Protein AF-X1T909-F1 (afdb_monomer_lite)

Secondary structure (DSSP, 8-state):
-HHHHHHHHHHHHHHHHHHHHHHHHTTSSS-SS-HHHHHHHHHHHHTT-S-HHHHHHHHHHHHHHHHHHHHTT--SSTT--EEEEE-S---GGGTHHHHHHHTTTEEEEEESSSPPPPP---TT---HHHHHHHHHHHHHH-----HHHHHHTTSSS----GGGHHHHHHHHHHHHHTS-HHHHHHHHHHHHHHTTS-HHHHHHHHHHHHHHHHTSHHHHHHHHHHHTTS-------

Structure (mmCIF, N/CA/C/O backbone):
data_AF-X1T909-F1
#
_entry.id   AF-X1T909-F1
#
loop_
_atom_site.group_PDB
_atom_site.id
_atom_site.type_symbol
_atom_site.label_atom_id
_atom_site.label_alt_id
_atom_site.label_comp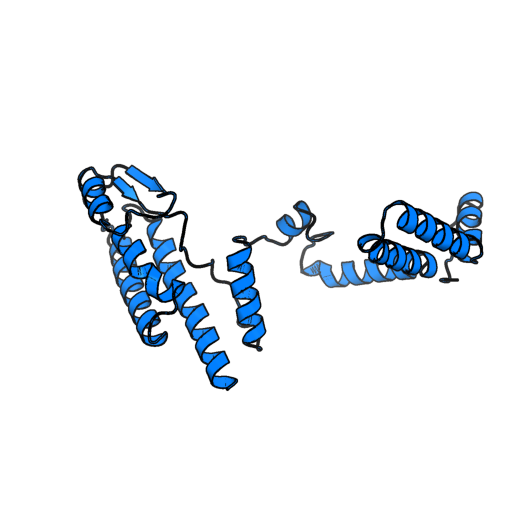_id
_atom_site.label_asym_id
_atom_site.label_entity_id
_atom_site.label_seq_id
_atom_site.pdbx_PDB_ins_code
_atom_site.Cartn_x
_atom_site.Cartn_y
_atom_site.Cartn_z
_atom_site.occupancy
_atom_site.B_iso_or_equiv
_atom_site.auth_seq_id
_atom_site.auth_comp_id
_atom_site.auth_asym_id
_atom_site.auth_atom_id
_atom_site.pdbx_PDB_model_num
ATOM 1 N N . ASP A 1 1 ? 22.448 -6.878 14.990 1.00 92.12 1 ASP A N 1
ATOM 2 C CA . ASP A 1 1 ? 21.707 -7.919 15.714 1.00 92.12 1 ASP A CA 1
ATOM 3 C C . ASP A 1 1 ? 20.528 -8.305 14.836 1.00 92.12 1 ASP A C 1
ATOM 5 O O . ASP A 1 1 ? 19.672 -7.459 14.599 1.00 92.12 1 ASP A O 1
ATOM 9 N N . TRP A 1 2 ? 20.595 -9.479 14.207 1.00 93.38 2 TRP A N 1
ATOM 10 C CA . TRP A 1 2 ? 19.614 -9.896 13.200 1.00 93.38 2 TRP A CA 1
ATOM 11 C C . TRP A 1 2 ? 18.323 -10.396 13.835 1.00 93.38 2 TRP A C 1
ATOM 13 O O . TRP A 1 2 ? 17.260 -10.048 13.339 1.00 93.38 2 TRP A O 1
ATOM 23 N N . ASP A 1 3 ? 18.419 -11.112 14.953 1.00 94.88 3 ASP A N 1
ATOM 24 C CA . ASP A 1 3 ? 17.258 -11.635 15.675 1.00 94.88 3 ASP A CA 1
ATOM 25 C C . ASP A 1 3 ? 16.412 -10.481 16.221 1.00 94.88 3 ASP A C 1
ATOM 27 O O . ASP A 1 3 ? 15.196 -10.449 16.049 1.00 94.88 3 ASP A O 1
ATOM 31 N N . ARG A 1 4 ? 17.068 -9.449 16.768 1.00 93.25 4 ARG A N 1
ATOM 32 C CA . ARG A 1 4 ? 16.379 -8.232 17.215 1.00 93.25 4 ARG A CA 1
ATOM 33 C C . ARG A 1 4 ? 15.720 -7.455 16.069 1.00 93.25 4 ARG A C 1
ATOM 35 O O . ARG A 1 4 ? 14.664 -6.860 16.261 1.00 93.25 4 ARG A O 1
ATOM 42 N N . LEU A 1 5 ? 16.347 -7.402 14.891 1.00 93.44 5 LEU A N 1
ATOM 43 C CA . LEU A 1 5 ? 15.758 -6.749 13.716 1.00 93.44 5 LEU A CA 1
ATOM 44 C C . LEU A 1 5 ? 14.533 -7.520 13.210 1.00 93.44 5 LEU A C 1
ATOM 46 O O . LEU A 1 5 ? 13.552 -6.899 12.803 1.00 93.44 5 LEU A O 1
ATOM 50 N N . ASP A 1 6 ? 14.607 -8.849 13.235 1.00 93.81 6 ASP A N 1
ATOM 51 C CA . ASP A 1 6 ? 13.515 -9.751 12.875 1.00 93.81 6 ASP A CA 1
ATOM 52 C C . ASP A 1 6 ? 12.298 -9.518 13.775 1.00 93.81 6 ASP A C 1
ATOM 54 O O . ASP A 1 6 ? 11.218 -9.198 13.280 1.00 93.81 6 ASP A O 1
ATOM 58 N N . GLU A 1 7 ? 12.521 -9.520 15.091 1.00 94.56 7 GLU A N 1
ATOM 59 C CA . GLU A 1 7 ? 11.499 -9.257 16.106 1.00 94.56 7 GLU A CA 1
ATOM 60 C C . GLU A 1 7 ? 10.840 -7.879 15.934 1.00 94.56 7 GLU A C 1
ATOM 62 O O . GLU A 1 7 ? 9.618 -7.782 15.851 1.00 94.56 7 GLU A O 1
ATOM 67 N N . ILE A 1 8 ? 11.632 -6.807 15.805 1.00 93.25 8 ILE A N 1
ATOM 68 C CA . ILE A 1 8 ? 11.104 -5.440 15.630 1.00 93.25 8 ILE A CA 1
ATOM 69 C C . ILE A 1 8 ? 10.291 -5.313 14.335 1.00 93.25 8 ILE A C 1
ATOM 71 O O . ILE A 1 8 ? 9.280 -4.610 14.297 1.00 93.25 8 ILE A O 1
ATOM 75 N N . THR A 1 9 ? 10.740 -5.969 13.263 1.00 93.38 9 THR A N 1
ATOM 76 C CA . THR A 1 9 ? 10.041 -5.951 11.974 1.00 93.38 9 THR A CA 1
ATOM 77 C C . THR A 1 9 ? 8.673 -6.611 12.094 1.00 93.38 9 THR A C 1
ATOM 79 O O . THR A 1 9 ? 7.681 -6.063 11.609 1.00 93.38 9 THR A O 1
ATOM 82 N N . ASP A 1 10 ? 8.610 -7.758 12.764 1.00 93.31 10 ASP A N 1
ATOM 83 C CA . ASP A 1 10 ? 7.367 -8.497 12.960 1.00 93.31 10 ASP A CA 1
ATOM 84 C C . ASP A 1 10 ? 6.411 -7.748 13.896 1.00 93.31 10 ASP A C 1
ATOM 86 O O . ASP A 1 10 ? 5.227 -7.617 13.576 1.00 93.31 10 ASP A O 1
ATOM 90 N N . ASP A 1 11 ? 6.923 -7.154 14.978 1.00 94.56 11 ASP A N 1
ATOM 91 C CA . ASP A 1 11 ? 6.144 -6.305 15.883 1.00 94.56 11 ASP A CA 1
ATOM 92 C C . ASP A 1 11 ? 5.555 -5.087 15.145 1.00 94.56 11 ASP A C 1
ATOM 94 O O . ASP A 1 11 ? 4.372 -4.774 15.290 1.00 94.56 11 ASP A O 1
ATOM 98 N N . MET A 1 12 ? 6.333 -4.415 14.290 1.00 92.44 12 MET A N 1
ATOM 99 C CA . MET A 1 12 ? 5.841 -3.289 13.485 1.00 92.44 12 MET A CA 1
ATOM 100 C C . MET A 1 12 ? 4.715 -3.715 12.526 1.00 92.44 12 MET A C 1
ATOM 102 O O . MET A 1 12 ? 3.699 -3.022 12.412 1.00 92.44 12 MET A O 1
ATOM 106 N N . ILE A 1 13 ? 4.884 -4.849 11.837 1.00 92.19 13 ILE A N 1
ATOM 107 C CA . ILE A 1 13 ? 3.883 -5.395 10.908 1.00 92.19 13 ILE A CA 1
ATOM 108 C C . ILE A 1 13 ? 2.604 -5.778 11.662 1.00 92.19 13 ILE A C 1
ATOM 110 O O . ILE A 1 13 ? 1.503 -5.455 11.209 1.00 92.19 13 ILE A O 1
ATOM 114 N N . GLU A 1 14 ? 2.733 -6.424 12.820 1.00 94.31 14 GLU A N 1
ATOM 115 C CA . GLU A 1 14 ? 1.609 -6.792 13.681 1.00 94.31 14 GLU A CA 1
ATOM 116 C C . GLU A 1 14 ? 0.878 -5.552 14.206 1.00 94.31 14 GLU A C 1
ATOM 118 O O . GLU A 1 14 ? -0.350 -5.477 14.138 1.00 94.31 14 GLU A O 1
ATOM 123 N N . MET A 1 15 ? 1.616 -4.539 14.660 1.00 94.06 15 MET A N 1
ATOM 124 C CA . MET A 1 15 ? 1.048 -3.271 15.109 1.00 94.06 15 MET A CA 1
ATOM 125 C C . MET A 1 15 ? 0.241 -2.594 13.994 1.00 94.06 15 MET A C 1
ATOM 127 O O . MET A 1 15 ? -0.902 -2.183 14.219 1.00 94.06 15 MET A O 1
ATOM 131 N N . ALA A 1 16 ? 0.789 -2.533 12.774 1.00 93.00 16 ALA A N 1
ATOM 132 C CA . ALA A 1 16 ? 0.084 -2.012 11.605 1.00 93.00 16 ALA A CA 1
ATOM 133 C C . ALA A 1 16 ? -1.177 -2.828 11.284 1.00 93.00 16 ALA A C 1
ATOM 135 O O . ALA A 1 16 ? -2.221 -2.255 10.962 1.00 93.00 16 ALA A O 1
ATOM 136 N N . ARG A 1 17 ? -1.108 -4.159 11.422 1.00 94.62 17 ARG A N 1
ATOM 137 C CA . ARG A 1 17 ? -2.238 -5.064 11.194 1.00 94.62 17 ARG A CA 1
ATOM 138 C C . ARG A 1 17 ? -3.378 -4.823 12.172 1.00 94.62 17 ARG A C 1
ATOM 140 O O . ARG A 1 17 ? -4.515 -4.662 11.728 1.00 94.62 17 ARG A O 1
ATOM 147 N N . VAL A 1 18 ? -3.095 -4.779 13.472 1.00 96.62 18 VAL A N 1
ATOM 148 C CA . VAL A 1 18 ? -4.120 -4.533 14.497 1.00 96.62 18 VAL A CA 1
ATOM 149 C C . VAL A 1 18 ? -4.721 -3.139 14.311 1.00 96.62 18 VAL A C 1
ATOM 151 O O . VAL A 1 18 ? -5.943 -2.999 14.293 1.00 96.62 18 VAL A O 1
ATOM 154 N N . TRP A 1 19 ? -3.894 -2.115 14.065 1.00 95.56 19 TRP A N 1
ATOM 155 C CA . TRP A 1 19 ? -4.396 -0.760 13.822 1.00 95.56 19 TRP A CA 1
ATOM 156 C C . TRP A 1 19 ? -5.280 -0.675 12.572 1.00 95.56 19 TRP A C 1
ATOM 158 O O . TRP A 1 19 ? -6.314 -0.005 12.586 1.00 95.56 19 TRP A O 1
ATOM 168 N N . HIS A 1 20 ? -4.938 -1.397 11.500 1.00 94.50 20 HIS A N 1
ATOM 169 C CA . HIS A 1 20 ? -5.788 -1.482 10.313 1.00 94.50 20 HIS A CA 1
ATOM 170 C C . HIS A 1 20 ? -7.150 -2.096 10.638 1.00 94.50 20 HIS A C 1
ATOM 172 O O . HIS A 1 20 ? -8.175 -1.573 10.210 1.00 94.50 20 HIS A O 1
ATOM 178 N N . GLN A 1 21 ? -7.183 -3.159 11.444 1.00 96.62 21 GLN A N 1
ATOM 179 C CA . GLN A 1 21 ? -8.436 -3.790 11.859 1.00 96.62 21 GLN A CA 1
ATOM 180 C C . GLN A 1 21 ? -9.326 -2.842 12.673 1.00 96.62 21 GLN A C 1
ATOM 182 O O . GLN A 1 21 ? -10.533 -2.808 12.439 1.00 96.62 21 GLN A O 1
ATOM 187 N N . VAL A 1 22 ? -8.747 -2.031 13.568 1.00 97.19 22 VAL A N 1
ATOM 188 C CA . VAL A 1 22 ? -9.490 -0.971 14.276 1.00 97.19 22 VAL A CA 1
ATOM 189 C C . VAL A 1 22 ? -10.119 0.005 13.278 1.00 97.19 22 VAL A C 1
ATOM 191 O O . VAL A 1 22 ? -11.300 0.330 13.384 1.00 97.19 22 VAL A O 1
ATOM 194 N N . ASN A 1 23 ? -9.350 0.450 12.282 1.00 95.50 23 ASN A N 1
ATOM 195 C CA . ASN A 1 23 ? -9.831 1.396 11.276 1.00 95.50 23 ASN A CA 1
ATOM 196 C C . ASN A 1 23 ? -10.936 0.803 10.389 1.00 95.50 23 ASN A C 1
ATOM 198 O O . ASN A 1 23 ? -11.911 1.491 10.092 1.00 95.50 23 ASN A O 1
ATOM 202 N N . GLU A 1 24 ? -10.857 -0.481 10.039 1.00 95.62 24 GLU A N 1
ATOM 203 C CA . GLU A 1 24 ? -11.910 -1.173 9.289 1.00 95.62 24 GLU A CA 1
ATOM 204 C C . GLU A 1 24 ? -13.239 -1.236 10.057 1.00 95.62 24 GLU A C 1
ATOM 206 O O . GLU A 1 24 ? -14.301 -1.033 9.461 1.00 95.62 24 GLU A O 1
ATOM 211 N N . LEU A 1 25 ? -13.205 -1.428 11.383 1.00 97.31 25 LEU A N 1
ATOM 212 C CA . LEU A 1 25 ? -14.411 -1.423 12.222 1.00 97.31 25 LEU A CA 1
ATOM 213 C C . LEU A 1 25 ? -15.149 -0.076 12.190 1.00 97.31 25 LEU A C 1
ATOM 215 O O . LEU A 1 25 ? -16.370 -0.037 12.350 1.00 97.31 25 LEU A O 1
ATOM 219 N N . ARG A 1 26 ? -14.456 1.033 11.901 1.00 95.56 26 ARG A N 1
ATOM 220 C CA . ARG A 1 26 ? -15.067 2.374 11.813 1.00 95.56 26 ARG A CA 1
ATOM 221 C C . ARG A 1 26 ? -16.060 2.518 10.656 1.00 95.56 26 ARG A C 1
ATOM 223 O O . ARG A 1 26 ? -16.858 3.460 10.637 1.00 95.56 26 ARG A O 1
ATOM 230 N N . LYS A 1 27 ? -16.075 1.567 9.713 1.00 93.94 27 LYS A N 1
ATOM 231 C CA . LYS A 1 27 ? -17.079 1.482 8.638 1.00 93.94 27 LYS A CA 1
ATOM 232 C C . LYS A 1 27 ? -18.483 1.144 9.151 1.00 93.94 27 LYS A C 1
ATOM 234 O O . LYS A 1 27 ? -19.449 1.443 8.448 1.00 93.94 27 LYS A O 1
ATOM 239 N N . ALA A 1 28 ? -18.603 0.562 10.348 1.00 95.94 28 ALA A N 1
ATOM 240 C CA . ALA A 1 28 ? -19.884 0.235 10.971 1.00 95.94 28 ALA A CA 1
ATOM 241 C C . ALA A 1 28 ? -20.769 1.478 11.186 1.00 95.94 28 ALA A C 1
ATOM 243 O O . ALA A 1 28 ? -20.280 2.612 11.233 1.00 95.94 28 ALA A O 1
ATOM 244 N N . ARG A 1 29 ? -22.086 1.251 11.284 1.00 94.94 29 ARG A N 1
ATOM 245 C CA . ARG A 1 29 ? -23.114 2.278 11.498 1.00 94.94 29 ARG A CA 1
ATOM 246 C C . ARG A 1 29 ? -23.964 1.899 12.720 1.00 94.94 29 ARG A C 1
ATOM 248 O O . ARG A 1 29 ? -24.610 0.857 12.641 1.00 94.94 29 ARG A O 1
ATOM 255 N N . PRO A 1 30 ? -23.992 2.720 13.787 1.00 94.94 30 PRO A N 1
ATOM 256 C CA . PRO A 1 30 ? -23.268 3.989 13.948 1.00 94.94 30 PRO A CA 1
ATOM 257 C C . PRO A 1 30 ? -21.743 3.786 14.025 1.00 94.94 30 PRO A C 1
ATOM 259 O O . PRO A 1 30 ? -21.266 2.693 14.323 1.00 94.94 30 PRO A O 1
ATOM 262 N N . GLY A 1 31 ? -20.964 4.825 13.710 1.00 96.31 31 GLY A N 1
ATOM 263 C CA . GLY A 1 31 ? -19.504 4.771 13.771 1.00 96.31 31 GLY A CA 1
ATOM 264 C C . GLY A 1 31 ? -19.020 4.559 15.214 1.00 96.31 31 GLY A C 1
ATOM 265 O O . GLY A 1 31 ? -19.333 5.387 16.067 1.00 96.31 31 GLY A O 1
ATOM 266 N N . PRO A 1 32 ? -18.250 3.498 15.513 1.00 96.88 32 PRO A N 1
ATOM 267 C CA . PRO A 1 32 ? -17.932 3.073 16.883 1.00 96.88 32 PRO A CA 1
ATOM 268 C C . PRO A 1 32 ? -16.820 3.888 17.561 1.00 96.88 32 PRO A C 1
ATOM 270 O O . PRO A 1 32 ? -16.658 3.807 18.778 1.00 96.88 32 PRO A O 1
ATOM 273 N N . MET A 1 33 ? -16.044 4.662 16.795 1.00 96.31 33 MET A N 1
ATOM 274 C CA . MET A 1 33 ? -14.856 5.379 17.271 1.00 96.31 33 MET A CA 1
ATOM 275 C C . MET A 1 33 ? -14.806 6.795 16.698 1.00 96.31 33 MET A C 1
ATOM 277 O O . MET A 1 33 ? -15.025 6.983 15.498 1.00 96.31 33 MET A O 1
ATOM 281 N N . HIS A 1 34 ? -14.501 7.772 17.554 1.00 93.62 34 HIS A N 1
ATOM 282 C CA . HIS A 1 34 ? -14.451 9.184 17.192 1.00 93.62 34 HIS A CA 1
ATOM 283 C C . HIS A 1 34 ? -13.110 9.543 16.536 1.00 93.62 34 HIS A C 1
ATOM 285 O O . HIS A 1 34 ? -12.068 8.967 16.851 1.00 93.62 34 HIS A O 1
ATOM 291 N N . SER A 1 35 ? -13.101 10.535 15.644 1.00 93.56 35 SER A N 1
ATOM 292 C CA . SER A 1 35 ? -11.876 10.939 14.935 1.00 93.56 35 SER A CA 1
ATOM 293 C C . SER A 1 35 ? -10.792 11.501 15.860 1.00 93.56 35 SER A C 1
ATOM 295 O O . SER A 1 35 ? -9.607 11.259 15.644 1.00 93.56 35 SER A O 1
ATOM 297 N N . ARG A 1 36 ? -11.166 12.157 16.967 1.00 93.00 36 ARG A N 1
ATOM 298 C CA . ARG A 1 36 ? -10.201 12.556 18.009 1.00 93.00 36 ARG A CA 1
ATOM 299 C C . ARG A 1 36 ? -9.399 11.361 18.540 1.00 93.00 36 ARG A C 1
ATOM 301 O O . ARG A 1 36 ? -8.194 11.481 18.760 1.00 93.00 36 ARG A O 1
ATOM 308 N N . ASP A 1 37 ? -10.055 10.215 18.709 1.00 93.50 37 ASP A N 1
ATOM 309 C CA . ASP A 1 37 ? -9.411 9.001 19.209 1.00 93.50 37 ASP A CA 1
ATOM 310 C C . ASP A 1 37 ? -8.468 8.424 18.146 1.00 93.50 37 ASP A C 1
ATOM 312 O O . ASP A 1 37 ? -7.356 8.016 18.476 1.00 93.50 37 ASP A O 1
ATOM 316 N N . PHE A 1 38 ? -8.844 8.491 16.860 1.00 94.69 38 PHE A N 1
ATOM 317 C CA . PHE A 1 38 ? -7.950 8.148 15.746 1.00 94.69 38 PHE A CA 1
ATOM 318 C C . PHE A 1 38 ? -6.667 8.990 15.760 1.00 94.69 38 PHE A C 1
ATOM 320 O O . PHE A 1 38 ? -5.570 8.430 15.786 1.00 94.69 38 PHE A O 1
ATOM 327 N N . TRP A 1 39 ? -6.797 10.320 15.807 1.00 93.25 39 TRP A N 1
ATOM 328 C CA . TRP A 1 39 ? -5.661 11.252 15.816 1.00 93.25 39 TRP A CA 1
ATOM 329 C C . TRP A 1 39 ? -4.752 11.081 17.038 1.00 93.25 39 TRP A C 1
ATOM 331 O O . TRP A 1 39 ? -3.553 11.352 16.974 1.00 93.25 39 TRP A O 1
ATOM 341 N N . THR A 1 40 ? -5.308 10.598 18.148 1.00 90.25 40 THR A N 1
ATOM 342 C CA . THR A 1 40 ? -4.546 10.284 19.361 1.00 90.25 40 THR A CA 1
ATOM 343 C C . THR A 1 40 ? -3.808 8.950 19.218 1.00 90.25 40 THR A C 1
ATOM 345 O O . THR A 1 40 ? -2.617 8.861 19.521 1.00 90.25 40 THR A O 1
ATOM 348 N N . CYS A 1 41 ? -4.486 7.918 18.713 1.00 91.88 41 CYS A N 1
ATOM 349 C CA . CYS A 1 41 ? -3.952 6.560 18.636 1.00 91.88 41 CYS A CA 1
ATOM 350 C C . CYS A 1 41 ? -2.942 6.361 17.500 1.00 91.88 41 CYS A C 1
ATOM 352 O O . CYS A 1 41 ? -2.042 5.535 17.642 1.00 91.88 41 CYS A O 1
ATOM 354 N N . MET A 1 42 ? -3.031 7.112 16.396 1.00 91.62 42 MET A N 1
ATOM 355 C CA . MET A 1 42 ? -2.143 6.935 15.233 1.00 91.62 42 MET A CA 1
ATOM 356 C C . MET A 1 42 ? -0.645 7.075 15.567 1.00 91.62 42 MET A C 1
ATOM 358 O O . MET A 1 42 ? 0.199 6.515 14.869 1.00 91.62 42 MET A O 1
ATOM 362 N N . ASN A 1 43 ? -0.312 7.814 16.633 1.00 88.69 43 ASN A N 1
ATOM 363 C CA . ASN A 1 43 ? 1.060 8.190 16.968 1.00 88.69 43 ASN A CA 1
ATOM 364 C C . ASN A 1 43 ? 1.968 6.978 17.212 1.00 88.69 43 ASN A C 1
ATOM 366 O O . ASN A 1 43 ? 3.128 7.002 16.807 1.00 88.69 43 ASN A O 1
ATOM 370 N N . ALA A 1 44 ? 1.446 5.921 17.844 1.00 88.31 44 ALA A N 1
ATOM 371 C CA . ALA A 1 44 ? 2.250 4.757 18.210 1.00 88.31 44 ALA A CA 1
ATOM 372 C C . ALA A 1 44 ? 2.813 4.034 16.975 1.00 88.31 44 ALA A C 1
ATOM 374 O O . ALA A 1 44 ? 4.020 3.814 16.905 1.00 88.31 44 ALA A O 1
ATOM 375 N N . LEU A 1 45 ? 1.982 3.765 15.960 1.00 88.69 45 LEU A N 1
ATOM 376 C CA . LEU A 1 45 ? 2.456 3.210 14.691 1.00 88.69 45 LEU A CA 1
ATOM 377 C C . LEU A 1 45 ? 3.284 4.209 13.888 1.00 88.69 45 LEU A C 1
ATOM 379 O O . LEU A 1 45 ? 4.338 3.851 13.371 1.00 88.69 45 LEU A O 1
ATOM 383 N N . HIS A 1 46 ? 2.804 5.445 13.741 1.00 87.56 46 HIS A N 1
ATOM 384 C CA . HIS A 1 46 ? 3.373 6.350 12.744 1.00 87.56 46 HIS A CA 1
ATOM 385 C C . HIS A 1 46 ? 4.761 6.874 13.116 1.00 87.56 46 HIS A C 1
ATOM 387 O O . HIS A 1 46 ? 5.584 7.137 12.243 1.00 87.56 46 HIS A O 1
ATOM 393 N N . TYR A 1 47 ? 5.021 7.010 14.413 1.00 85.69 47 TYR A N 1
ATOM 394 C CA . TYR A 1 47 ? 6.295 7.493 14.933 1.00 85.69 47 TYR A CA 1
ATOM 395 C C . TYR A 1 47 ? 7.097 6.395 15.643 1.00 85.69 47 TYR A C 1
ATOM 397 O O . TYR A 1 47 ? 8.154 6.696 16.191 1.00 85.69 47 TYR A O 1
ATOM 405 N N . LEU A 1 48 ? 6.608 5.143 15.634 1.00 83.06 48 LEU A N 1
ATOM 406 C CA . LEU A 1 48 ? 7.208 3.996 16.330 1.00 83.06 48 LEU A CA 1
ATOM 407 C C . LEU A 1 48 ? 7.580 4.345 17.783 1.00 83.06 48 LEU A C 1
ATOM 409 O O . LEU A 1 48 ? 8.708 4.135 18.228 1.00 83.06 48 LEU A O 1
ATOM 413 N N . LEU A 1 49 ? 6.639 4.967 18.502 1.00 77.81 49 LEU A N 1
ATOM 414 C CA . LEU A 1 49 ? 6.902 5.520 19.830 1.00 77.81 49 LEU A CA 1
ATOM 415 C C . LEU A 1 49 ? 6.906 4.431 20.897 1.00 77.81 49 LEU A C 1
ATOM 417 O O . LEU A 1 49 ? 5.917 3.726 21.087 1.00 77.81 49 LEU A O 1
ATOM 421 N N . GLY A 1 50 ? 7.982 4.404 21.678 1.00 82.62 50 GLY A N 1
ATOM 422 C CA . GLY A 1 50 ? 8.092 3.556 22.859 1.00 82.62 50 GLY A CA 1
ATOM 423 C C . GLY A 1 50 ? 8.330 2.084 22.527 1.00 82.62 50 GLY A C 1
ATOM 424 O O . GLY A 1 50 ? 8.953 1.743 21.525 1.00 82.62 50 GLY A O 1
ATOM 425 N N . ASP A 1 51 ? 7.881 1.215 23.428 1.00 90.88 51 ASP A N 1
ATOM 426 C CA . ASP A 1 51 ? 7.972 -0.234 23.269 1.00 90.88 51 ASP A CA 1
ATOM 427 C C . ASP A 1 51 ? 6.835 -0.731 22.362 1.00 90.88 51 ASP A C 1
ATOM 429 O O . ASP A 1 51 ? 5.652 -0.544 22.668 1.00 90.88 51 ASP A O 1
ATOM 433 N N . LEU A 1 52 ? 7.196 -1.377 21.249 1.00 92.00 52 LEU A N 1
ATOM 434 C CA . LEU A 1 52 ? 6.234 -1.847 20.252 1.00 92.00 52 LEU A CA 1
ATOM 435 C C . LEU A 1 52 ? 5.245 -2.861 20.829 1.00 92.00 52 LEU A C 1
ATOM 437 O O . LEU A 1 52 ? 4.074 -2.835 20.466 1.00 92.00 52 LEU A O 1
ATOM 441 N N . LYS A 1 53 ? 5.658 -3.710 21.771 1.00 93.81 53 LYS A N 1
ATOM 442 C CA . LYS A 1 53 ? 4.770 -4.714 22.371 1.00 93.81 53 LYS A CA 1
ATOM 443 C C . LYS A 1 53 ? 3.719 -4.066 23.258 1.00 93.81 53 LYS A C 1
ATOM 445 O O . LYS A 1 53 ? 2.564 -4.491 23.254 1.00 93.81 53 LYS A O 1
ATOM 450 N N . VAL A 1 54 ? 4.095 -2.999 23.963 1.00 94.69 54 VAL A N 1
ATOM 451 C CA . VAL A 1 54 ? 3.152 -2.179 24.736 1.00 94.69 54 VAL A CA 1
ATOM 452 C C . VAL A 1 54 ? 2.166 -1.473 23.802 1.00 94.69 54 VAL A C 1
ATOM 454 O O . VAL A 1 54 ? 0.965 -1.466 24.067 1.00 94.69 54 VAL A O 1
ATOM 457 N N . ALA A 1 55 ? 2.644 -0.922 22.683 1.00 94.00 55 ALA A N 1
ATOM 458 C CA . ALA A 1 55 ? 1.785 -0.293 21.682 1.00 94.00 55 ALA A CA 1
ATOM 459 C C . ALA A 1 55 ? 0.819 -1.290 21.009 1.00 94.00 55 ALA A C 1
ATOM 461 O O . ALA A 1 55 ? -0.358 -0.979 20.821 1.00 94.00 55 ALA A O 1
ATOM 462 N N . ILE A 1 56 ? 1.279 -2.505 20.698 1.00 96.06 56 ILE A N 1
ATOM 463 C CA . ILE A 1 56 ? 0.439 -3.586 20.162 1.00 96.06 56 ILE A CA 1
ATOM 464 C C . ILE A 1 56 ? -0.652 -3.967 21.167 1.00 96.06 56 ILE A C 1
ATOM 466 O O . ILE A 1 56 ? -1.812 -4.099 20.778 1.00 96.06 56 ILE A O 1
ATOM 470 N N . ASP A 1 57 ? -0.313 -4.121 22.451 1.00 96.56 57 ASP A N 1
ATOM 471 C CA . ASP A 1 57 ? -1.292 -4.411 23.507 1.00 96.56 57 ASP A CA 1
ATOM 472 C C . ASP A 1 57 ? -2.342 -3.296 23.635 1.00 96.56 57 ASP A C 1
ATOM 474 O O . ASP A 1 57 ? -3.541 -3.573 23.708 1.00 96.56 57 ASP A O 1
ATOM 478 N N . LEU A 1 58 ? -1.917 -2.029 23.561 1.00 94.94 58 LEU A N 1
ATOM 479 C CA . LEU A 1 58 ? -2.832 -0.889 23.501 1.00 94.94 58 LEU A CA 1
ATOM 480 C C . LEU A 1 58 ? -3.782 -0.997 22.301 1.00 94.94 58 LEU A C 1
ATOM 482 O O . LEU A 1 58 ? -4.993 -0.882 22.473 1.00 94.94 58 LEU A O 1
ATOM 486 N N . TYR A 1 59 ? -3.271 -1.247 21.095 1.00 96.44 59 TYR A N 1
ATOM 487 C CA . TYR A 1 59 ? -4.114 -1.371 19.904 1.00 96.44 59 TYR A CA 1
ATOM 488 C C . TYR A 1 59 ? -5.060 -2.568 19.955 1.00 96.44 59 TYR A C 1
ATOM 490 O O . TYR A 1 59 ? -6.177 -2.460 19.454 1.00 96.44 59 TYR A O 1
ATOM 498 N N . ARG A 1 60 ? -4.666 -3.678 20.586 1.00 98.06 60 ARG A N 1
ATOM 499 C CA . ARG A 1 60 ? -5.565 -4.818 20.826 1.00 98.06 60 ARG A CA 1
ATOM 500 C C . ARG A 1 60 ? -6.702 -4.436 21.771 1.00 98.06 60 ARG A C 1
ATOM 502 O O . ARG A 1 60 ? -7.852 -4.703 21.454 1.00 98.06 60 ARG A O 1
ATOM 509 N N . LYS A 1 61 ? -6.414 -3.708 22.853 1.00 97.88 61 LYS A N 1
ATOM 510 C CA . LYS A 1 61 ? -7.451 -3.181 23.760 1.00 97.88 61 LYS A CA 1
ATOM 511 C C . LYS A 1 61 ? -8.399 -2.207 23.061 1.00 97.88 61 LYS A C 1
ATOM 513 O O . LYS A 1 61 ? -9.609 -2.306 23.237 1.00 97.88 61 LYS A O 1
ATOM 518 N N . VAL A 1 62 ? -7.865 -1.303 22.233 1.00 97.56 62 VAL A N 1
ATOM 519 C CA . VAL A 1 62 ? -8.689 -0.405 21.406 1.00 97.56 62 VAL A CA 1
ATOM 520 C C . VAL A 1 62 ? -9.544 -1.218 20.433 1.00 97.56 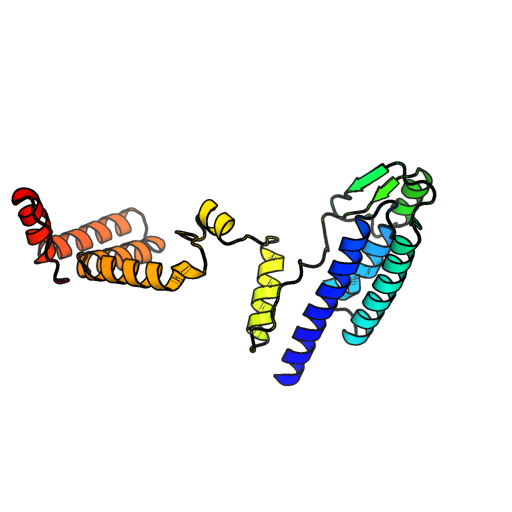62 VAL A C 1
ATOM 522 O O . VAL A 1 62 ? -10.731 -0.942 20.295 1.00 97.56 62 VAL A O 1
ATOM 525 N N . TYR A 1 63 ? -8.980 -2.240 19.784 1.00 98.38 63 TYR A N 1
ATOM 526 C CA . TYR A 1 63 ? -9.733 -3.139 18.910 1.00 98.38 63 TYR A CA 1
ATOM 527 C C . TYR A 1 63 ? -10.881 -3.821 19.648 1.00 98.38 63 TYR A C 1
ATOM 529 O O . TYR A 1 63 ? -12.004 -3.779 19.153 1.00 98.38 63 TYR A O 1
ATOM 537 N N . ASP A 1 64 ? -10.628 -4.392 20.823 1.00 98.56 64 ASP A N 1
ATOM 538 C CA . ASP A 1 64 ? -11.643 -5.078 21.620 1.00 98.56 64 ASP A CA 1
ATOM 539 C C . ASP A 1 64 ? -12.774 -4.126 22.034 1.00 98.56 64 ASP A C 1
ATOM 541 O O . ASP A 1 64 ? -13.949 -4.471 21.902 1.00 98.56 64 ASP A O 1
ATOM 545 N N . GLU A 1 65 ? -12.449 -2.900 22.458 1.00 98.31 65 GLU A N 1
ATOM 546 C CA . GLU A 1 65 ? -13.452 -1.889 22.807 1.00 98.31 65 GLU A CA 1
ATOM 547 C C . GLU A 1 65 ? -14.270 -1.446 21.586 1.00 98.31 65 GLU A C 1
ATOM 549 O O . GLU A 1 65 ? -15.503 -1.418 21.625 1.00 98.31 65 GLU A O 1
ATOM 554 N N . VAL A 1 66 ? -13.602 -1.109 20.481 1.00 98.31 66 VAL A N 1
ATOM 555 C CA . VAL A 1 66 ? -14.263 -0.663 19.249 1.00 98.31 66 VAL A CA 1
ATOM 556 C C . VAL A 1 66 ? -15.128 -1.786 18.686 1.00 98.31 66 VAL A C 1
ATOM 558 O O . VAL A 1 66 ? -16.262 -1.541 18.279 1.00 98.31 66 VAL A O 1
ATOM 561 N N . LYS A 1 67 ? -14.639 -3.028 18.715 1.00 98.56 67 LYS A N 1
ATOM 562 C CA . LYS A 1 67 ? -15.399 -4.211 18.315 1.00 98.56 67 LYS A CA 1
ATOM 563 C C . LYS A 1 67 ? -16.613 -4.423 19.213 1.00 98.56 67 LYS A C 1
ATOM 565 O O . LYS A 1 67 ? -17.704 -4.619 18.688 1.00 98.56 67 LYS A O 1
ATOM 570 N N . TYR A 1 68 ? -16.458 -4.325 20.532 1.00 98.62 68 TYR A N 1
ATOM 571 C CA . TYR A 1 68 ? -17.577 -4.398 21.469 1.00 98.62 68 TYR A CA 1
ATOM 572 C C . TYR A 1 68 ? -18.648 -3.349 21.143 1.00 98.62 68 TYR A C 1
ATOM 574 O O . TYR A 1 68 ? -19.836 -3.669 21.107 1.00 98.62 68 TYR A O 1
ATOM 582 N N . ARG A 1 69 ? -18.243 -2.108 20.846 1.00 98.31 69 ARG A N 1
ATOM 583 C CA . ARG A 1 69 ? -19.169 -1.042 20.441 1.00 98.31 69 ARG A CA 1
ATOM 584 C C . ARG A 1 69 ? -19.893 -1.375 19.137 1.00 98.31 69 ARG A C 1
ATOM 586 O O . ARG A 1 69 ? -21.107 -1.205 19.078 1.00 98.31 69 ARG A O 1
ATOM 593 N N . VAL A 1 70 ? -19.188 -1.900 18.130 1.00 98.19 70 VAL A N 1
ATOM 594 C CA . VAL A 1 70 ? -19.808 -2.381 16.880 1.00 98.19 70 VAL A CA 1
ATOM 595 C C . VAL A 1 70 ? -20.833 -3.478 17.159 1.00 98.19 70 VAL A C 1
ATOM 597 O O . VAL A 1 70 ? -21.980 -3.359 16.734 1.00 98.19 70 VAL A O 1
ATOM 600 N N . ASP A 1 71 ? -20.444 -4.517 17.898 1.00 98.31 71 ASP A N 1
ATOM 601 C CA . ASP A 1 71 ? -21.283 -5.690 18.162 1.00 98.31 71 ASP A CA 1
ATOM 602 C C . ASP A 1 71 ? -22.548 -5.337 18.968 1.00 98.31 71 ASP A C 1
ATOM 604 O O . ASP A 1 71 ? -23.578 -5.992 18.825 1.00 98.31 71 ASP A O 1
ATOM 608 N N . ASN A 1 72 ? -22.488 -4.280 19.785 1.00 98.19 72 ASN A N 1
ATOM 609 C CA . ASN A 1 72 ? -23.601 -3.804 20.611 1.00 98.19 72 ASN A CA 1
ATOM 610 C C . ASN A 1 72 ? -24.310 -2.566 20.033 1.00 98.19 72 ASN A C 1
ATOM 612 O O . ASN A 1 72 ? -25.131 -1.959 20.719 1.00 98.19 72 ASN A O 1
ATOM 616 N N . ASN A 1 73 ? -24.014 -2.186 18.784 1.00 96.88 73 ASN A N 1
ATOM 617 C CA . ASN A 1 73 ? -24.625 -1.040 18.102 1.00 96.88 73 ASN A CA 1
ATOM 618 C C . ASN A 1 73 ? -24.464 0.298 18.867 1.00 96.88 73 ASN A C 1
ATOM 620 O O . ASN A 1 73 ? -25.372 1.130 18.905 1.00 96.88 73 ASN A O 1
ATOM 624 N N . ILE A 1 74 ? -23.302 0.503 19.492 1.00 97.19 74 ILE A N 1
ATOM 625 C CA . ILE A 1 74 ? -22.945 1.701 20.261 1.00 97.19 74 ILE A CA 1
ATOM 626 C C . ILE A 1 74 ? -22.121 2.640 19.374 1.00 97.19 74 ILE A C 1
ATOM 628 O O . ILE A 1 74 ? -21.010 2.316 18.957 1.00 97.19 74 ILE A O 1
ATOM 632 N N . GLY A 1 75 ? -22.658 3.829 19.101 1.00 95.56 75 GLY A N 1
ATOM 633 C CA . GLY A 1 75 ? -21.958 4.880 18.362 1.00 95.56 75 GLY A CA 1
ATOM 634 C C . GLY A 1 75 ? -21.024 5.701 19.248 1.00 95.56 75 GLY A C 1
ATOM 635 O O . GLY A 1 75 ? -21.291 5.906 20.430 1.00 95.56 75 GLY A O 1
ATOM 636 N N . ALA A 1 76 ? -19.948 6.229 18.666 1.00 94.31 76 ALA A N 1
ATOM 637 C CA . ALA A 1 76 ? -19.097 7.228 19.312 1.00 94.31 76 ALA A CA 1
ATOM 638 C C . ALA A 1 76 ? -19.766 8.608 19.408 1.00 94.31 76 ALA A C 1
ATOM 640 O O . ALA A 1 76 ? -19.400 9.413 20.259 1.00 94.31 76 ALA A O 1
ATOM 641 N N . VAL A 1 77 ? -20.747 8.871 18.543 1.00 93.88 77 VAL A N 1
ATOM 642 C CA . VAL A 1 77 ? -21.593 10.067 18.559 1.00 93.88 77 VAL A CA 1
ATOM 643 C C . VAL A 1 77 ? -23.023 9.621 18.857 1.00 93.88 7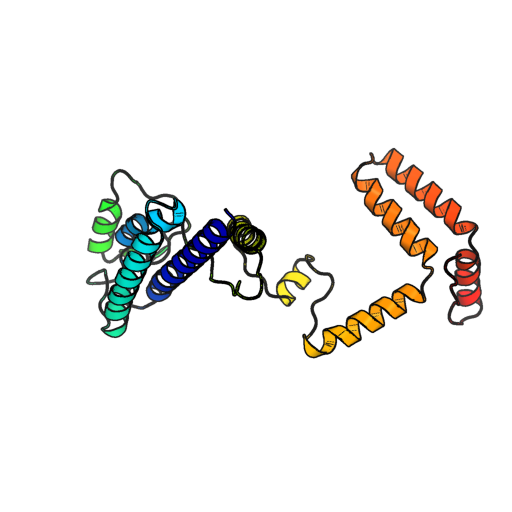7 VAL A C 1
ATOM 645 O O . VAL A 1 77 ? -23.499 8.659 18.255 1.00 93.88 77 VAL A O 1
ATOM 648 N N . SER A 1 78 ? -23.699 10.300 19.790 1.00 85.19 78 SER A N 1
ATOM 649 C CA . SER A 1 78 ? -25.036 9.923 20.282 1.00 85.19 78 SER A CA 1
ATOM 650 C C . SER A 1 78 ? -26.105 9.910 19.184 1.00 85.19 78 SER A C 1
ATOM 652 O O . SER A 1 78 ? -26.955 9.024 19.166 1.00 85.19 78 SER A O 1
ATOM 654 N N . GLU A 1 79 ? -26.038 10.860 18.250 1.00 90.94 79 GLU A N 1
ATOM 655 C CA . GLU A 1 79 ? -26.899 10.932 17.068 1.00 90.94 79 GLU A CA 1
ATOM 656 C C . GLU A 1 79 ? -26.045 11.222 15.822 1.00 90.94 79 GLU A C 1
ATOM 658 O O . GLU A 1 79 ? -25.823 12.372 15.443 1.00 90.94 79 GLU A O 1
ATOM 663 N N . GLU A 1 80 ? -25.523 10.173 15.183 1.00 94.50 80 GLU A N 1
ATOM 664 C CA . GLU A 1 80 ? -24.736 10.295 13.949 1.00 94.50 80 GLU A CA 1
ATOM 665 C C . GLU A 1 80 ? -25.634 10.673 12.754 1.00 94.50 80 GLU A C 1
ATOM 667 O O . GLU A 1 80 ? -26.189 9.814 12.069 1.00 94.50 80 GLU A O 1
ATOM 672 N N . LYS A 1 81 ? -25.763 11.978 12.492 1.00 95.62 81 LYS A N 1
ATOM 673 C CA . LYS A 1 81 ? -26.519 12.550 11.362 1.00 95.62 81 LYS A CA 1
ATOM 674 C C . LYS A 1 81 ? -25.723 12.521 10.063 1.00 95.62 81 LYS A C 1
ATOM 676 O O . LYS A 1 81 ? -26.284 12.273 8.998 1.00 95.62 81 LYS A O 1
ATOM 681 N N . TYR A 1 82 ? -24.419 12.779 10.153 1.00 95.06 82 TYR A N 1
ATOM 682 C CA . TYR A 1 82 ? -23.531 12.915 9.002 1.00 95.06 82 TYR A CA 1
ATOM 683 C C .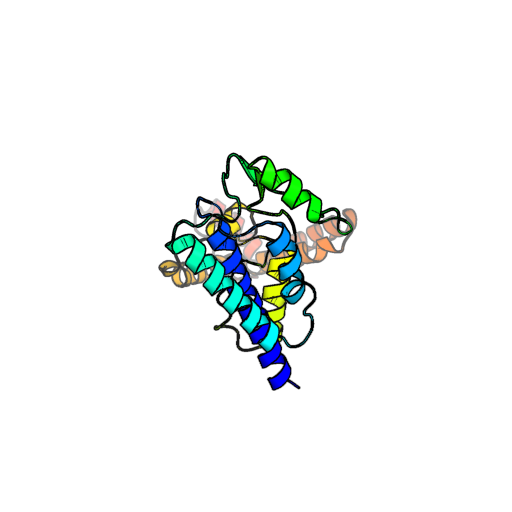 TYR A 1 82 ? -22.268 12.079 9.189 1.00 95.06 82 TYR A C 1
ATOM 685 O O . TYR A 1 82 ? -21.627 12.140 10.236 1.00 95.06 82 TYR A O 1
ATOM 693 N N . ARG A 1 83 ? -21.887 11.334 8.147 1.00 95.12 83 ARG A N 1
ATOM 694 C CA . ARG A 1 83 ? -20.629 10.579 8.079 1.00 95.12 83 ARG A CA 1
ATOM 695 C C . ARG A 1 83 ? -19.706 11.236 7.075 1.00 95.12 83 ARG A C 1
ATOM 697 O O . ARG A 1 83 ? -20.035 11.308 5.893 1.00 95.12 83 ARG A O 1
ATOM 704 N N . MET A 1 84 ? -18.560 11.689 7.553 1.00 93.06 84 MET A N 1
ATOM 705 C CA . MET A 1 84 ? -17.661 12.551 6.801 1.00 93.06 84 MET A CA 1
ATOM 706 C C . MET A 1 84 ? -16.274 11.923 6.660 1.00 93.06 84 MET A C 1
ATOM 708 O O . MET A 1 84 ? -15.860 11.081 7.463 1.00 93.06 84 MET A O 1
ATOM 712 N N . VAL A 1 85 ? -15.553 12.374 5.635 1.00 92.62 85 VAL A N 1
ATOM 713 C CA . VAL A 1 85 ? -14.111 12.164 5.477 1.00 92.62 85 VAL A CA 1
ATOM 714 C C . VAL A 1 85 ? -13.411 13.449 5.902 1.00 92.62 85 VAL A C 1
ATOM 716 O O . VAL A 1 85 ? -13.799 14.531 5.459 1.00 92.62 85 VAL A O 1
ATOM 719 N N . PHE A 1 86 ? -12.394 13.345 6.755 1.00 92.06 86 PHE A N 1
ATOM 720 C CA . PHE A 1 86 ? -11.556 14.483 7.115 1.00 92.06 86 PHE A CA 1
ATOM 721 C C . PHE A 1 86 ? -10.345 14.551 6.184 1.00 92.06 86 PHE A C 1
ATOM 723 O O . PHE A 1 86 ? -9.486 13.668 6.199 1.00 92.06 86 PHE A O 1
ATOM 730 N N . GLY A 1 87 ? -10.294 15.591 5.355 1.00 90.44 87 GLY A N 1
ATOM 731 C CA . GLY A 1 87 ? -9.155 15.866 4.486 1.00 90.44 87 GLY A CA 1
ATOM 732 C C . GLY A 1 87 ? -8.119 16.744 5.181 1.00 90.44 87 GLY A C 1
ATOM 733 O O . GLY A 1 87 ? -8.492 17.742 5.792 1.00 90.44 87 GLY A O 1
ATOM 734 N N . ASN A 1 88 ? -6.833 16.434 4.986 1.00 86.12 88 ASN A N 1
ATOM 735 C CA . ASN A 1 88 ? -5.686 17.183 5.530 1.00 86.12 88 ASN A CA 1
ATOM 736 C C . ASN A 1 88 ? -5.374 16.902 7.014 1.00 86.12 88 ASN A C 1
ATOM 738 O O . ASN A 1 88 ? -5.898 15.963 7.614 1.00 86.12 88 ASN A O 1
ATOM 742 N N . LEU A 1 89 ? -4.435 17.667 7.572 1.00 88.06 89 LEU A N 1
ATOM 743 C CA . LEU A 1 89 ? -4.021 17.602 8.970 1.00 88.06 89 LEU A CA 1
ATOM 744 C C . LEU A 1 89 ? -5.039 18.318 9.873 1.00 88.06 89 LEU A C 1
ATOM 746 O O . LEU A 1 89 ? -5.577 19.358 9.480 1.00 88.06 89 LEU A O 1
ATOM 750 N N . PRO A 1 90 ? -5.304 17.809 11.089 1.00 91.31 90 PRO A N 1
ATOM 751 C CA . PRO A 1 90 ? -6.205 18.459 12.026 1.00 91.31 90 PRO A CA 1
ATOM 752 C C . PRO A 1 90 ? -5.538 19.684 12.676 1.00 91.31 90 PRO A C 1
ATOM 754 O O . PRO A 1 90 ? -4.308 19.799 12.701 1.00 91.31 90 PRO A O 1
ATOM 757 N N . PRO A 1 91 ? -6.323 20.594 13.277 1.00 89.50 91 PRO A N 1
ATOM 758 C CA . PRO A 1 91 ? -5.780 21.645 14.127 1.00 89.50 91 PRO A CA 1
ATOM 759 C C . PRO A 1 91 ? -5.229 21.028 15.422 1.00 89.50 91 PRO A C 1
ATOM 761 O O . PRO A 1 91 ? -5.938 20.922 16.417 1.00 89.50 91 PRO A O 1
ATOM 764 N N . TRP A 1 92 ? -3.956 20.618 15.424 1.00 89.25 92 TRP A N 1
ATOM 765 C CA . TRP A 1 92 ? -3.329 19.885 16.539 1.00 89.25 92 TRP A CA 1
ATOM 766 C C . TRP A 1 92 ? -3.482 20.557 17.905 1.00 89.25 92 TRP A C 1
ATOM 768 O O . TRP A 1 92 ? -3.702 19.884 18.906 1.00 89.25 92 TRP A O 1
ATOM 778 N N . HIS A 1 93 ? -3.411 21.888 17.944 1.00 89.75 93 HIS A N 1
ATOM 779 C CA . HIS A 1 93 ? -3.580 22.674 19.168 1.00 89.75 93 HIS A CA 1
ATOM 780 C C . HIS A 1 93 ? -5.011 22.620 19.736 1.00 89.75 93 HIS A C 1
ATOM 782 O O . HIS A 1 93 ? -5.238 23.077 20.853 1.00 89.75 93 HIS A O 1
ATOM 788 N N . SER A 1 94 ? -5.982 22.102 18.977 1.00 89.38 94 SER A N 1
ATOM 789 C CA . SER A 1 94 ? -7.384 22.006 19.373 1.00 89.38 94 SER A CA 1
ATOM 790 C C . SER A 1 94 ? -8.104 20.858 18.655 1.00 89.38 94 SER A C 1
ATOM 792 O O . SER A 1 94 ? -8.976 21.062 17.809 1.00 89.38 94 SER A O 1
ATOM 794 N N . LEU A 1 95 ? -7.798 19.614 19.040 1.00 91.62 95 LEU A N 1
ATOM 795 C CA . LEU A 1 95 ? -8.592 18.457 18.595 1.00 91.62 95 LEU A CA 1
ATOM 796 C C . LEU A 1 95 ? -10.036 18.479 19.136 1.00 91.62 95 LEU A C 1
ATOM 798 O O . LEU A 1 95 ? -10.890 17.769 18.610 1.00 91.62 95 LEU A O 1
ATOM 802 N N . HIS A 1 96 ? -10.330 19.335 20.125 1.00 90.06 96 HIS A N 1
ATOM 803 C CA . HIS A 1 96 ? -11.689 19.607 20.610 1.00 90.06 96 HIS A CA 1
ATOM 804 C C . HIS A 1 96 ? -12.636 20.092 19.497 1.00 90.06 96 HIS A C 1
ATOM 806 O O . HIS A 1 96 ? -13.847 19.908 19.580 1.00 90.06 96 HIS A O 1
ATOM 812 N N . PHE A 1 97 ? -12.089 20.635 18.406 1.00 91.75 97 PHE A N 1
ATOM 813 C CA . PHE A 1 97 ? -12.829 20.911 17.177 1.00 91.75 97 PHE A CA 1
ATOM 814 C C . PHE A 1 97 ? -13.726 19.741 16.727 1.00 91.75 97 PHE A C 1
ATOM 816 O O . PHE A 1 97 ? -14.864 19.970 16.318 1.00 91.75 97 PHE A O 1
ATOM 823 N N . PHE A 1 98 ? -13.249 18.495 16.831 1.00 93.69 98 PHE A N 1
ATOM 824 C CA . PHE A 1 98 ? -14.040 17.324 16.445 1.00 93.69 98 PHE A CA 1
ATOM 825 C C . PHE A 1 98 ? -15.232 17.090 17.379 1.00 93.69 98 PHE A C 1
ATOM 827 O O . PHE A 1 98 ? -16.301 16.723 16.901 1.00 93.69 98 PHE A O 1
ATOM 834 N N . ASP A 1 99 ? -15.085 17.376 18.675 1.00 92.50 99 ASP A N 1
ATOM 835 C CA . ASP A 1 99 ? -16.168 17.226 19.653 1.00 92.50 99 ASP A CA 1
ATOM 836 C C . ASP A 1 99 ? -17.308 18.215 19.360 1.00 92.50 99 ASP A C 1
ATOM 838 O O . ASP A 1 99 ? -18.476 17.834 19.334 1.00 92.50 99 ASP A O 1
ATOM 842 N N . LEU A 1 100 ? -16.971 19.470 19.032 1.00 92.94 100 LEU A N 1
ATOM 843 C CA . LEU A 1 100 ? -17.954 20.495 18.656 1.00 92.94 100 LEU A CA 1
ATOM 844 C C . LEU A 1 100 ? -18.773 20.088 17.420 1.00 92.94 100 LEU A C 1
ATOM 846 O O . LEU A 1 100 ? -19.954 20.427 17.295 1.00 92.94 100 LEU A O 1
ATOM 850 N N . LEU A 1 101 ? -18.158 19.377 16.477 1.00 94.00 101 LEU A N 1
ATOM 851 C CA . LEU A 1 101 ? -18.856 18.850 15.307 1.00 94.00 101 LEU A CA 1
ATOM 852 C C . LEU A 1 101 ? -19.699 17.617 15.662 1.00 94.00 101 LEU A C 1
ATOM 854 O O . LEU A 1 101 ? -20.844 17.514 15.211 1.00 94.00 101 LEU A O 1
ATOM 858 N N . ALA A 1 102 ? -19.193 16.737 16.526 1.00 94.19 102 ALA A N 1
ATOM 859 C CA . ALA A 1 102 ? -19.933 15.585 17.032 1.00 94.19 102 ALA A CA 1
ATOM 860 C C . ALA A 1 102 ? -21.206 15.985 17.793 1.00 94.19 102 ALA A C 1
ATOM 862 O O . ALA A 1 102 ? -22.248 15.367 17.583 1.00 94.19 102 ALA A O 1
ATOM 863 N N . GLU A 1 103 ? -21.185 17.070 18.575 1.00 93.88 103 GLU A N 1
ATOM 864 C CA . GLU A 1 103 ? -22.381 17.637 19.230 1.00 93.88 103 GLU A CA 1
ATOM 865 C C . GLU A 1 103 ? -23.493 18.012 18.235 1.00 93.88 103 GLU A C 1
ATOM 867 O O . GLU A 1 103 ? -24.677 18.017 18.571 1.00 93.88 103 GLU A O 1
ATOM 872 N N . ARG A 1 104 ? -23.126 18.309 16.984 1.00 94.81 104 ARG A N 1
ATOM 873 C CA . ARG A 1 104 ? -24.054 18.621 15.884 1.00 94.81 104 ARG A CA 1
ATOM 874 C C . ARG A 1 104 ? -24.420 17.381 15.058 1.00 94.81 104 ARG A C 1
ATOM 876 O O . ARG A 1 104 ? -25.109 17.504 14.044 1.00 94.81 104 ARG A O 1
ATOM 883 N N . GLY A 1 105 ? -23.965 16.201 15.474 1.00 94.81 105 GLY A N 1
ATOM 884 C CA . GLY A 1 105 ? -24.201 14.912 14.828 1.00 94.81 105 GLY A CA 1
ATOM 885 C C . GLY A 1 105 ? -23.246 14.584 13.678 1.00 94.81 105 GLY A C 1
ATOM 886 O O . GLY A 1 105 ? -23.578 13.747 12.839 1.00 94.81 105 GLY A O 1
ATOM 887 N N . TRP A 1 106 ? -22.089 15.245 13.584 1.00 95.56 106 TRP A N 1
ATOM 888 C CA . TRP A 1 106 ? -21.096 14.977 12.539 1.00 95.56 106 TRP A CA 1
ATOM 889 C C . TRP A 1 106 ? -20.049 13.991 13.049 1.00 95.56 106 TRP A C 1
ATOM 891 O O . TRP A 1 106 ? -19.349 14.282 14.014 1.00 95.56 106 TRP A O 1
ATOM 901 N N . ASN A 1 107 ? -19.896 12.853 12.374 1.00 94.62 107 ASN A N 1
ATOM 902 C CA . ASN A 1 107 ? -18.860 11.877 12.686 1.00 94.62 107 ASN A CA 1
ATOM 903 C C . ASN A 1 107 ? -17.886 11.707 11.514 1.00 94.62 107 ASN A C 1
ATOM 905 O O . ASN A 1 107 ? -18.291 11.436 10.380 1.00 94.62 107 ASN A O 1
ATOM 909 N N . PHE A 1 108 ? -16.591 11.828 11.795 1.00 94.75 108 PHE A N 1
ATOM 910 C CA . PHE A 1 108 ? -15.527 11.576 10.827 1.00 94.75 108 PHE A CA 1
ATOM 911 C C . PHE A 1 108 ? -15.028 10.144 11.000 1.00 94.75 108 PHE A C 1
ATOM 913 O O . PHE A 1 108 ? -14.452 9.772 12.024 1.00 94.75 108 PHE A O 1
ATOM 920 N N . VAL A 1 109 ? -15.292 9.320 9.992 1.00 92.62 109 VAL A N 1
ATOM 921 C CA . VAL A 1 109 ? -15.045 7.870 10.051 1.00 92.62 109 VAL A CA 1
ATOM 922 C C . VAL A 1 109 ? -13.815 7.451 9.249 1.00 92.62 109 VAL A C 1
ATOM 924 O O . VAL A 1 109 ? -13.388 6.305 9.349 1.00 92.62 109 VAL A O 1
ATOM 927 N N . ILE A 1 110 ? -13.257 8.383 8.470 1.00 91.62 110 ILE A N 1
ATOM 928 C CA . ILE A 1 110 ? -12.033 8.240 7.678 1.00 91.62 110 ILE A CA 1
ATOM 929 C C . ILE A 1 110 ? -11.283 9.579 7.697 1.00 91.62 110 ILE A C 1
ATOM 931 O O . ILE A 1 110 ? -11.891 10.646 7.587 1.00 91.62 110 ILE A O 1
ATOM 935 N N . GLU A 1 111 ? -9.959 9.507 7.759 1.00 92.25 111 GLU A N 1
ATOM 936 C CA . GLU A 1 111 ? -9.013 10.616 7.642 1.00 92.25 111 GLU A CA 1
ATOM 937 C C . GLU A 1 111 ? -8.120 10.357 6.424 1.00 92.25 111 GLU A C 1
ATOM 939 O O . GLU A 1 111 ? -7.784 9.212 6.137 1.00 92.25 111 GLU A O 1
ATOM 944 N N . THR A 1 112 ? -7.717 11.383 5.677 1.00 86.06 112 THR A N 1
ATOM 945 C CA . THR A 1 112 ? -6.908 11.160 4.460 1.00 86.06 112 THR A CA 1
ATOM 946 C C . THR A 1 112 ? -5.427 10.884 4.736 1.00 86.06 112 THR A C 1
ATOM 948 O O . THR A 1 112 ? -4.689 10.577 3.806 1.00 86.06 112 THR A O 1
ATOM 951 N N . TYR A 1 113 ? -4.974 11.014 5.985 1.00 84.31 113 TYR A N 1
ATOM 952 C CA . TYR A 1 113 ? -3.576 10.836 6.384 1.00 84.31 113 TYR A CA 1
ATOM 953 C C . TYR A 1 113 ? -3.454 9.846 7.548 1.00 84.31 113 TYR A C 1
ATOM 955 O O . TYR A 1 113 ? -4.403 9.642 8.299 1.00 84.31 113 TYR A O 1
ATOM 963 N N . TYR A 1 114 ? -2.257 9.271 7.710 1.00 86.75 114 TYR A N 1
ATOM 964 C CA . TYR A 1 114 ? -1.849 8.444 8.860 1.00 86.75 114 TYR A CA 1
ATOM 965 C C . TYR A 1 114 ? -2.616 7.133 9.064 1.00 86.75 114 TYR A C 1
ATOM 967 O O . TYR A 1 114 ? -2.547 6.524 10.135 1.00 86.75 114 TYR A O 1
ATOM 975 N N . HIS A 1 115 ? -3.308 6.658 8.029 1.00 88.12 115 HIS A N 1
ATOM 976 C CA . HIS A 1 115 ? -3.872 5.314 8.039 1.00 88.12 115 HIS A CA 1
ATOM 977 C C . HIS A 1 115 ? -2.761 4.262 7.923 1.00 88.12 115 HIS A C 1
ATOM 979 O O . HIS A 1 115 ? -1.791 4.468 7.188 1.00 88.12 115 HIS A O 1
ATOM 985 N N . PRO A 1 116 ? -2.880 3.133 8.641 1.00 88.06 116 PRO A N 1
ATOM 986 C CA . PRO A 1 116 ? -1.970 2.011 8.468 1.00 88.06 116 PRO A CA 1
ATOM 987 C C . PRO A 1 116 ? -2.118 1.426 7.055 1.00 88.06 116 PRO A C 1
ATOM 989 O O . PRO A 1 116 ? -3.229 1.410 6.510 1.00 88.06 116 PRO A O 1
ATOM 992 N N . PRO A 1 117 ? -1.037 0.882 6.471 1.00 82.44 117 PRO A N 1
ATOM 993 C CA . PRO A 1 117 ? -1.137 0.172 5.208 1.00 82.44 117 PRO A CA 1
ATOM 994 C C . PRO A 1 117 ? -2.050 -1.049 5.373 1.00 82.44 117 PRO A C 1
ATOM 996 O O . PRO A 1 117 ? -2.116 -1.660 6.444 1.00 82.44 117 PRO A O 1
ATOM 999 N N . LYS A 1 118 ? -2.754 -1.436 4.305 1.00 83.25 118 LYS A N 1
ATOM 1000 C CA . LYS A 1 118 ? -3.563 -2.658 4.331 1.00 83.25 118 LYS A CA 1
ATOM 1001 C C . LYS A 1 118 ? -2.650 -3.876 4.559 1.00 83.25 118 LYS A C 1
ATOM 1003 O O . LYS A 1 118 ? -1.674 -4.018 3.824 1.00 83.25 118 LYS A O 1
ATOM 1008 N N . PRO A 1 119 ? -2.951 -4.770 5.515 1.00 84.81 119 PRO A N 1
ATOM 1009 C CA . PRO A 1 119 ? -2.090 -5.899 5.827 1.00 84.81 119 PRO A CA 1
ATOM 1010 C C . PRO A 1 119 ? -1.832 -6.769 4.603 1.00 84.81 119 PRO A C 1
ATOM 1012 O O . PRO A 1 119 ? -2.762 -7.153 3.892 1.00 84.81 119 PRO A O 1
ATOM 1015 N N . MET A 1 120 ? -0.562 -7.091 4.386 1.00 77.06 120 MET A N 1
ATOM 1016 C CA . MET A 1 120 ? -0.126 -8.086 3.417 1.00 77.06 120 MET A CA 1
ATOM 1017 C C . MET A 1 120 ? 0.424 -9.299 4.156 1.00 77.06 120 MET A C 1
ATOM 1019 O O . MET A 1 120 ? 0.918 -9.193 5.278 1.00 77.06 120 MET A O 1
ATOM 1023 N N . ASP A 1 121 ? 0.356 -10.457 3.509 1.00 77.44 121 ASP A N 1
ATOM 1024 C CA . ASP A 1 121 ? 1.034 -11.642 4.011 1.00 77.44 121 ASP A CA 1
ATOM 1025 C C . ASP A 1 121 ? 2.536 -11.554 3.704 1.00 77.44 121 ASP A C 1
ATOM 1027 O O . ASP A 1 121 ? 2.979 -11.725 2.560 1.00 77.44 121 ASP A O 1
ATOM 1031 N N . TYR A 1 122 ? 3.312 -11.273 4.750 1.00 78.88 122 TYR A N 1
ATOM 1032 C CA . TYR A 1 122 ? 4.768 -11.233 4.700 1.00 78.88 122 TYR A CA 1
ATOM 1033 C C . TYR A 1 122 ? 5.427 -12.548 5.146 1.00 78.88 122 TYR A C 1
ATOM 1035 O O . TYR A 1 122 ? 6.650 -12.654 5.056 1.00 78.88 122 TYR A O 1
ATOM 1043 N N . SER A 1 123 ? 4.656 -13.558 5.575 1.00 78.38 123 SER A N 1
ATOM 1044 C CA . SER A 1 123 ? 5.173 -14.805 6.174 1.00 78.38 123 SER A CA 1
ATOM 1045 C C . SER A 1 123 ? 6.106 -15.592 5.247 1.00 78.38 123 SER A C 1
ATOM 1047 O O . SER A 1 123 ? 6.999 -16.310 5.696 1.00 78.38 123 SER A O 1
ATOM 1049 N N . LYS A 1 124 ? 5.945 -15.418 3.931 1.00 78.12 124 LYS A N 1
ATOM 1050 C CA . LYS A 1 124 ? 6.794 -16.037 2.905 1.00 78.12 124 LYS A CA 1
ATOM 1051 C C . LYS A 1 124 ? 8.201 -15.437 2.805 1.00 78.12 124 LYS A C 1
ATOM 1053 O O . LYS A 1 124 ? 9.081 -16.060 2.212 1.00 78.12 124 LYS A O 1
ATOM 1058 N N . PHE A 1 125 ? 8.430 -14.243 3.350 1.00 82.44 125 PHE A N 1
ATOM 1059 C CA . PHE A 1 125 ? 9.718 -13.556 3.285 1.00 82.44 125 PHE A CA 1
ATOM 1060 C C . PHE A 1 125 ? 10.475 -13.761 4.596 1.00 82.44 125 PHE A C 1
ATOM 1062 O O . PHE A 1 125 ? 10.117 -13.188 5.619 1.00 82.44 125 PHE A O 1
ATOM 1069 N N . LYS A 1 126 ? 11.545 -14.562 4.575 1.00 85.62 126 LYS A N 1
ATOM 1070 C CA . LYS A 1 126 ? 12.335 -14.869 5.782 1.00 85.62 126 LYS A CA 1
ATOM 1071 C C . LYS A 1 126 ? 13.303 -13.755 6.185 1.00 85.62 126 LYS A C 1
ATOM 1073 O O . LYS A 1 126 ? 13.668 -13.674 7.346 1.00 85.62 126 LYS A O 1
ATOM 1078 N N . ASN A 1 127 ? 13.730 -12.916 5.240 1.00 87.94 127 ASN A N 1
ATOM 1079 C CA . ASN A 1 127 ? 14.664 -11.827 5.514 1.00 87.94 127 ASN A CA 1
ATOM 1080 C C . ASN A 1 127 ? 13.903 -10.585 6.021 1.00 87.94 127 ASN A C 1
ATOM 1082 O O . ASN A 1 127 ? 13.071 -10.057 5.275 1.00 87.94 127 ASN A O 1
ATOM 1086 N N . PRO A 1 128 ? 14.203 -10.068 7.225 1.00 89.75 128 PRO A N 1
ATOM 1087 C CA . PRO A 1 128 ? 13.497 -8.911 7.768 1.00 89.75 128 PRO A CA 1
ATOM 1088 C C . PRO A 1 128 ? 13.709 -7.629 6.954 1.00 89.75 128 PRO A C 1
ATOM 1090 O O . PRO A 1 128 ? 12.784 -6.832 6.826 1.00 89.75 128 PRO A O 1
ATOM 1093 N N . LEU A 1 129 ? 14.860 -7.448 6.295 1.00 89.62 129 LEU A N 1
ATOM 1094 C CA . LEU A 1 129 ? 15.071 -6.300 5.402 1.00 89.62 129 LEU A CA 1
ATOM 1095 C C . LEU A 1 129 ? 14.155 -6.339 4.176 1.00 89.62 129 LEU A C 1
ATOM 1097 O O . LEU A 1 129 ? 13.731 -5.292 3.695 1.00 89.62 129 LEU A O 1
ATOM 1101 N N . GLU A 1 130 ? 13.823 -7.531 3.674 1.00 83.75 130 GLU A N 1
ATOM 1102 C CA . GLU A 1 130 ? 12.875 -7.669 2.567 1.00 83.75 130 GLU A CA 1
ATOM 1103 C C . GLU A 1 130 ? 11.446 -7.350 3.021 1.00 83.75 130 GLU A C 1
ATOM 1105 O O . GLU A 1 130 ? 10.717 -6.658 2.307 1.00 83.75 130 GLU A O 1
ATOM 1110 N N . ARG A 1 131 ? 11.056 -7.801 4.222 1.00 88.69 131 ARG A N 1
ATOM 1111 C CA . ARG A 1 131 ? 9.760 -7.449 4.820 1.00 88.69 131 ARG A CA 1
ATOM 1112 C C . ARG A 1 131 ? 9.640 -5.937 5.013 1.00 88.69 131 ARG A C 1
ATOM 1114 O O . ARG A 1 131 ? 8.662 -5.354 4.547 1.00 88.69 131 ARG A O 1
ATOM 1121 N N . LEU A 1 132 ? 10.666 -5.294 5.574 1.00 86.81 132 LEU A N 1
ATOM 1122 C CA . LEU A 1 132 ? 10.733 -3.837 5.721 1.00 86.81 132 LEU A CA 1
ATOM 1123 C C . LEU A 1 132 ? 10.657 -3.114 4.374 1.00 86.81 132 LEU A C 1
ATOM 1125 O O . LEU A 1 132 ? 9.832 -2.222 4.213 1.00 86.81 132 LEU A O 1
ATOM 1129 N N . ALA A 1 133 ? 11.456 -3.517 3.382 1.00 83.06 133 ALA A N 1
ATOM 1130 C CA . ALA A 1 133 ? 11.462 -2.869 2.071 1.00 83.06 133 ALA A CA 1
ATOM 1131 C C . ALA A 1 133 ? 10.089 -2.931 1.384 1.00 83.06 133 ALA A C 1
ATOM 1133 O O . ALA A 1 133 ? 9.643 -1.947 0.795 1.00 83.06 133 ALA A O 1
ATOM 1134 N N . ARG A 1 134 ? 9.391 -4.068 1.479 1.00 81.19 134 ARG A N 1
ATOM 1135 C CA . ARG A 1 134 ? 8.048 -4.245 0.906 1.00 81.19 134 ARG A CA 1
ATOM 1136 C C . ARG A 1 134 ? 6.980 -3.476 1.679 1.00 81.19 134 ARG A C 1
ATOM 1138 O O . ARG A 1 134 ? 6.105 -2.883 1.054 1.00 81.19 134 ARG A O 1
ATOM 1145 N N . PHE A 1 135 ? 7.081 -3.452 3.006 1.00 82.50 135 PHE A N 1
ATOM 1146 C CA . PHE A 1 135 ? 6.224 -2.638 3.864 1.00 82.50 135 PHE A CA 1
ATOM 1147 C C . PHE A 1 135 ? 6.381 -1.142 3.548 1.00 82.50 135 PHE A C 1
ATOM 1149 O O . PHE A 1 135 ? 5.395 -0.452 3.306 1.00 82.50 135 PHE A O 1
ATOM 1156 N N . SER A 1 136 ? 7.617 -0.642 3.451 1.00 83.25 136 SER A N 1
ATOM 1157 C CA . SER A 1 136 ? 7.900 0.748 3.076 1.00 83.25 136 SER A CA 1
ATOM 1158 C C . SER A 1 136 ? 7.467 1.070 1.648 1.00 83.25 136 SER A C 1
ATOM 1160 O O . SER A 1 136 ? 6.921 2.141 1.414 1.00 83.25 136 SER A O 1
ATOM 1162 N N . TYR A 1 137 ? 7.650 0.147 0.699 1.00 78.31 137 TYR A N 1
ATOM 1163 C CA . TYR A 1 137 ? 7.166 0.325 -0.670 1.00 78.31 137 TY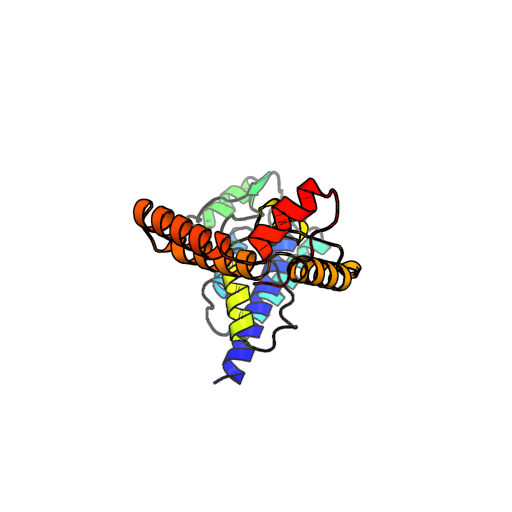R A CA 1
ATOM 1164 C C . TYR A 1 137 ? 5.654 0.562 -0.700 1.00 78.31 137 TYR A C 1
ATOM 1166 O O . TYR A 1 137 ? 5.209 1.526 -1.310 1.00 78.31 137 TYR A O 1
ATOM 1174 N N . GLN A 1 138 ? 4.882 -0.239 0.039 1.00 74.44 138 GLN A N 1
ATOM 1175 C CA . GLN A 1 138 ? 3.435 -0.057 0.154 1.00 74.44 138 GLN A CA 1
ATOM 1176 C C . GLN A 1 138 ? 3.057 1.320 0.723 1.00 74.44 138 GLN A C 1
ATOM 1178 O O . GLN A 1 138 ? 2.085 1.923 0.277 1.00 74.44 138 GLN A O 1
ATOM 1183 N N . LEU A 1 139 ? 3.825 1.836 1.686 1.00 73.44 139 LEU A N 1
ATOM 1184 C CA . LEU A 1 139 ? 3.619 3.181 2.232 1.00 73.44 139 LEU A CA 1
ATOM 1185 C C . LEU A 1 139 ? 3.945 4.284 1.221 1.00 73.44 139 LEU A C 1
ATOM 1187 O O . LEU A 1 139 ? 3.263 5.303 1.190 1.00 73.44 139 LEU A O 1
ATOM 1191 N N . PHE A 1 140 ? 4.977 4.091 0.399 1.00 72.94 140 PHE A N 1
ATOM 1192 C CA . PHE A 1 140 ? 5.358 5.055 -0.631 1.00 72.94 140 PHE A CA 1
ATOM 1193 C C . PHE A 1 140 ? 4.381 5.079 -1.802 1.00 72.94 140 PHE A C 1
ATOM 1195 O O . PHE A 1 140 ? 4.181 6.135 -2.398 1.00 72.94 140 PHE A O 1
ATOM 1202 N N . THR A 1 141 ? 3.786 3.935 -2.143 1.00 66.19 141 THR A N 1
ATOM 1203 C CA . THR A 1 141 ? 2.916 3.817 -3.317 1.00 66.19 141 THR A CA 1
ATOM 1204 C C . THR A 1 141 ? 1.432 3.877 -2.994 1.00 66.19 141 THR A C 1
ATOM 1206 O O . THR A 1 141 ? 0.647 4.125 -3.897 1.00 66.19 141 THR A O 1
ATOM 1209 N N . GLY A 1 142 ? 1.016 3.634 -1.749 1.00 60.22 142 GLY A N 1
ATOM 1210 C CA . GLY A 1 142 ? -0.386 3.689 -1.319 1.00 60.22 142 GLY A CA 1
ATOM 1211 C C . GLY A 1 142 ? -1.307 2.587 -1.871 1.00 60.22 142 GLY A C 1
ATOM 1212 O O . GLY A 1 142 ? -2.385 2.380 -1.318 1.00 60.22 142 GLY A O 1
ATOM 1213 N N . ASP A 1 143 ? -0.889 1.838 -2.893 1.00 58.31 143 ASP A N 1
ATOM 1214 C CA . ASP A 1 143 ? -1.757 0.912 -3.623 1.00 58.31 143 ASP A CA 1
ATOM 1215 C C . ASP A 1 143 ? -1.531 -0.573 -3.294 1.00 58.31 143 ASP A C 1
ATOM 1217 O O . ASP A 1 143 ? -0.402 -1.053 -3.168 1.00 58.31 143 ASP A O 1
ATOM 1221 N N . LEU A 1 144 ? -2.629 -1.338 -3.262 1.00 51.12 144 LEU A N 1
ATOM 1222 C CA . LEU A 1 144 ? -2.609 -2.770 -3.563 1.00 51.12 144 LEU A CA 1
ATOM 1223 C C . LEU A 1 144 ? -3.269 -2.970 -4.920 1.00 51.12 144 LEU A C 1
ATOM 1225 O O . LEU A 1 144 ? -4.493 -2.902 -5.024 1.00 51.12 144 LEU A O 1
ATOM 1229 N N . ILE A 1 145 ? -2.452 -3.232 -5.934 1.00 63.38 145 ILE A N 1
ATOM 1230 C CA . ILE A 1 145 ? -2.925 -3.603 -7.262 1.00 63.38 145 ILE A CA 1
ATOM 1231 C C . ILE A 1 145 ? -2.883 -5.120 -7.419 1.00 63.38 145 ILE A C 1
ATOM 1233 O O . ILE A 1 145 ? -1.899 -5.775 -7.066 1.00 63.38 145 ILE A O 1
ATOM 1237 N N . ASP A 1 146 ? -3.961 -5.697 -7.933 1.00 74.62 146 ASP A N 1
ATOM 1238 C CA . ASP A 1 146 ? -3.952 -7.089 -8.362 1.00 74.62 146 ASP A CA 1
ATOM 1239 C C . ASP A 1 146 ? -3.184 -7.253 -9.692 1.00 74.62 146 ASP A C 1
ATOM 1241 O O . ASP A 1 146 ? -2.800 -6.283 -10.350 1.00 74.62 146 ASP A O 1
ATOM 1245 N N . ALA A 1 147 ? -2.921 -8.498 -10.104 1.00 73.75 147 ALA A N 1
ATOM 1246 C CA . ALA A 1 147 ? -2.154 -8.762 -11.323 1.00 73.75 147 ALA A CA 1
ATOM 1247 C C . ALA A 1 147 ? -2.818 -8.163 -12.579 1.00 73.75 147 ALA A C 1
ATOM 1249 O O . ALA A 1 147 ? -2.116 -7.717 -13.483 1.00 73.75 147 ALA A O 1
ATOM 1250 N N . ARG A 1 148 ? -4.158 -8.106 -12.629 1.00 82.56 148 ARG A N 1
ATOM 1251 C CA . ARG A 1 148 ? -4.902 -7.521 -13.756 1.00 82.56 148 ARG A CA 1
ATOM 1252 C C . ARG A 1 148 ? -4.746 -6.011 -13.797 1.00 82.56 148 ARG A C 1
ATOM 1254 O O . ARG A 1 148 ? -4.561 -5.450 -14.870 1.00 82.56 148 ARG A O 1
ATOM 1261 N N . GLN A 1 149 ? -4.775 -5.366 -12.642 1.00 72.06 149 GLN A N 1
ATOM 1262 C CA . GLN A 1 149 ? -4.517 -3.940 -12.520 1.00 72.06 149 GLN A CA 1
ATOM 1263 C C . GLN A 1 149 ? -3.069 -3.618 -12.901 1.00 72.06 149 GLN A C 1
ATOM 1265 O O . GLN A 1 149 ? -2.848 -2.684 -13.666 1.00 72.06 149 GLN A O 1
ATOM 1270 N N . ALA A 1 150 ? -2.098 -4.437 -12.480 1.00 69.38 150 ALA A N 1
ATOM 1271 C CA . ALA A 1 150 ? -0.700 -4.291 -12.889 1.00 69.38 150 ALA A CA 1
ATOM 1272 C C . ALA A 1 150 ? -0.509 -4.418 -14.415 1.00 69.38 150 ALA A C 1
ATOM 1274 O O . ALA A 1 150 ? 0.313 -3.706 -14.991 1.00 69.38 150 ALA A O 1
ATOM 1275 N N . GLU A 1 151 ? -1.269 -5.298 -15.074 1.00 78.06 151 GLU A N 1
ATOM 1276 C CA . GLU A 1 151 ? -1.289 -5.435 -16.538 1.00 78.06 151 GLU A CA 1
ATOM 1277 C C . GLU A 1 151 ? -1.896 -4.195 -17.214 1.00 78.06 151 GLU A C 1
ATOM 1279 O O . GLU A 1 151 ? -1.297 -3.625 -18.122 1.00 78.06 151 GLU A O 1
ATOM 1284 N N . GLN A 1 152 ? -3.055 -3.722 -16.743 1.00 71.94 152 GLN A N 1
ATOM 1285 C CA . GLN A 1 152 ? -3.770 -2.579 -17.330 1.00 71.94 152 GLN A CA 1
ATOM 1286 C C . GLN A 1 152 ? -2.984 -1.266 -17.279 1.00 71.94 152 GLN A C 1
ATOM 1288 O O . GLN A 1 152 ? -3.083 -0.461 -18.203 1.00 71.94 152 GLN A O 1
ATOM 1293 N N . ILE A 1 153 ? -2.207 -1.047 -16.217 1.00 65.25 153 ILE A N 1
ATOM 1294 C CA . ILE A 1 153 ? -1.401 0.173 -16.057 1.00 65.25 153 ILE A CA 1
ATOM 1295 C C . ILE A 1 153 ? -0.016 0.067 -16.715 1.00 65.25 153 ILE A C 1
ATOM 1297 O O . ILE A 1 153 ? 0.801 0.973 -16.569 1.00 65.25 153 ILE A O 1
ATOM 1301 N N . GLY A 1 154 ? 0.271 -1.034 -17.420 1.00 55.66 154 GLY A N 1
ATOM 1302 C CA . GLY A 1 154 ? 1.549 -1.252 -18.103 1.00 55.66 154 GLY A CA 1
ATOM 1303 C C . GLY A 1 154 ? 2.727 -1.537 -17.165 1.00 55.66 154 GLY A C 1
ATOM 1304 O O . GLY A 1 154 ? 3.879 -1.419 -17.576 1.00 55.66 154 GLY A O 1
ATOM 1305 N N . MET A 1 155 ? 2.462 -1.908 -15.909 1.00 60.69 155 MET A N 1
ATOM 1306 C CA . MET A 1 155 ? 3.495 -2.286 -14.937 1.00 60.69 155 MET A CA 1
ATOM 1307 C C . MET A 1 155 ? 3.985 -3.724 -15.157 1.00 60.69 155 MET A C 1
ATOM 1309 O O . MET A 1 155 ? 5.154 -4.028 -14.916 1.00 60.69 155 MET A O 1
ATOM 1313 N N . VAL A 1 156 ? 3.112 -4.606 -15.647 1.00 72.56 156 VAL A N 1
ATOM 1314 C CA . VAL A 1 156 ? 3.484 -5.905 -16.216 1.00 72.56 156 VAL A CA 1
ATOM 1315 C C . VAL A 1 156 ? 2.913 -6.026 -17.622 1.00 72.56 156 VAL A C 1
ATOM 1317 O O . VAL A 1 156 ? 1.848 -5.501 -17.913 1.00 72.56 156 VAL A O 1
ATOM 1320 N N . GLU A 1 157 ? 3.605 -6.752 -18.494 1.00 83.06 157 GLU A N 1
ATOM 1321 C CA . GLU A 1 157 ? 3.164 -6.941 -19.883 1.00 83.06 157 GLU A CA 1
ATOM 1322 C C . GLU A 1 157 ? 1.864 -7.750 -19.981 1.00 83.06 157 GLU A C 1
ATOM 1324 O O . GLU A 1 157 ? 1.045 -7.519 -20.867 1.00 83.06 157 GLU A O 1
ATOM 1329 N N . LYS A 1 158 ? 1.690 -8.750 -19.103 1.00 88.19 158 LYS A N 1
ATOM 1330 C CA . LYS A 1 158 ? 0.522 -9.629 -19.147 1.00 88.19 158 LYS A CA 1
ATOM 1331 C C . LYS A 1 158 ? 0.202 -10.270 -17.804 1.00 88.19 158 LYS A C 1
ATOM 1333 O O . LYS A 1 158 ? 1.099 -10.796 -17.146 1.00 88.19 158 LYS A O 1
ATOM 1338 N N . ALA A 1 159 ? -1.080 -10.331 -17.460 1.00 92.62 159 ALA A N 1
ATOM 1339 C CA . ALA A 1 159 ? -1.591 -11.097 -16.333 1.00 92.62 159 ALA A CA 1
ATOM 1340 C C . ALA A 1 159 ? -2.391 -12.306 -16.817 1.00 92.62 159 ALA A C 1
ATOM 1342 O O . ALA A 1 159 ? -3.239 -12.235 -17.712 1.00 92.62 159 ALA A O 1
ATOM 1343 N N . ILE A 1 160 ? -2.108 -13.453 -16.211 1.00 91.88 160 ILE A N 1
ATOM 1344 C CA . ILE A 1 160 ? -2.659 -14.753 -16.592 1.00 91.88 160 ILE A CA 1
ATOM 1345 C C . ILE A 1 160 ? -3.128 -15.504 -15.345 1.00 91.88 160 ILE A C 1
ATOM 1347 O O . ILE A 1 160 ? -2.624 -15.228 -14.251 1.00 91.88 160 ILE A O 1
ATOM 1351 N N . PRO A 1 161 ? -4.088 -16.439 -15.476 1.00 94.19 161 PRO A N 1
ATOM 1352 C CA . PRO A 1 161 ? -4.433 -17.335 -14.382 1.00 94.19 161 PRO A CA 1
ATOM 1353 C C . PRO A 1 161 ? -3.187 -18.051 -13.858 1.00 94.19 161 PRO A C 1
ATOM 1355 O O . PRO A 1 161 ? -2.344 -18.495 -14.636 1.00 94.19 161 PRO A O 1
ATOM 1358 N N . ALA A 1 162 ? -3.077 -18.188 -12.537 1.00 85.00 162 ALA A N 1
ATOM 1359 C CA . ALA A 1 162 ? -1.897 -18.783 -11.912 1.00 85.00 162 ALA A CA 1
ATOM 1360 C C . ALA A 1 162 ? -1.621 -20.218 -12.404 1.00 85.00 162 ALA A C 1
ATOM 1362 O O . ALA A 1 162 ? -0.465 -20.589 -12.577 1.00 85.00 162 ALA A O 1
ATOM 1363 N N . ALA A 1 163 ? -2.676 -20.990 -12.693 1.00 93.25 163 ALA A N 1
ATOM 1364 C CA . ALA A 1 163 ? -2.573 -22.351 -13.225 1.00 93.25 163 ALA A CA 1
ATOM 1365 C C . ALA A 1 163 ? -1.881 -22.425 -14.601 1.00 93.25 163 ALA A C 1
ATOM 1367 O O . ALA A 1 163 ? -1.304 -23.454 -14.941 1.00 93.25 163 ALA A O 1
ATOM 1368 N N . ASP A 1 164 ? -1.897 -21.332 -15.368 1.00 92.94 164 ASP A N 1
ATOM 1369 C CA . ASP A 1 164 ? -1.348 -21.280 -16.725 1.00 92.94 164 ASP A CA 1
ATOM 1370 C C . ASP A 1 164 ? 0.087 -20.729 -16.764 1.00 92.94 164 ASP A C 1
ATOM 1372 O O . ASP A 1 164 ? 0.697 -20.659 -17.837 1.00 92.94 164 ASP A O 1
ATOM 1376 N N . PHE A 1 165 ? 0.638 -20.315 -15.616 1.00 88.81 165 PHE A N 1
ATOM 1377 C CA . PHE A 1 165 ? 1.887 -19.556 -15.546 1.00 88.81 165 PHE A CA 1
ATOM 1378 C C . PHE A 1 165 ? 3.072 -20.287 -16.187 1.00 88.81 165 PHE A C 1
ATOM 1380 O O . PHE A 1 165 ? 3.710 -19.748 -17.095 1.00 88.81 165 PHE A O 1
ATOM 1387 N N . ASP A 1 166 ? 3.324 -21.534 -15.787 1.00 89.19 166 ASP A N 1
ATOM 1388 C CA . ASP A 1 166 ? 4.468 -22.312 -16.282 1.00 89.19 166 ASP A CA 1
ATOM 1389 C C . ASP A 1 166 ? 4.377 -22.587 -17.786 1.00 89.19 166 ASP A C 1
ATOM 1391 O O . ASP A 1 166 ? 5.367 -22.488 -18.519 1.00 89.19 166 ASP A O 1
ATOM 1395 N N . VAL A 1 167 ? 3.169 -22.890 -18.267 1.00 95.75 167 VAL A N 1
ATOM 1396 C CA . VAL A 1 167 ? 2.910 -23.142 -19.688 1.00 95.75 167 VAL A CA 1
ATOM 1397 C C . VAL A 1 167 ? 3.166 -21.874 -20.500 1.00 95.75 167 VAL A C 1
ATOM 1399 O O . VAL A 1 167 ? 3.856 -21.919 -21.522 1.00 95.75 167 VAL A O 1
ATOM 1402 N N . TYR A 1 168 ? 2.656 -20.731 -20.037 1.00 93.31 168 TYR A N 1
ATOM 1403 C CA . TYR A 1 168 ? 2.845 -19.448 -20.704 1.00 93.31 168 TYR A CA 1
ATOM 1404 C C . TYR A 1 168 ? 4.323 -19.050 -20.777 1.00 93.31 168 TYR A C 1
ATOM 1406 O O . TYR A 1 168 ? 4.816 -18.714 -21.857 1.00 93.31 168 TYR A O 1
ATOM 1414 N N . VAL A 1 169 ? 5.047 -19.135 -19.655 1.00 92.12 169 VAL A N 1
ATOM 1415 C CA . VAL A 1 169 ? 6.471 -18.778 -19.579 1.00 92.12 169 VAL A CA 1
ATOM 1416 C C . VAL A 1 169 ? 7.308 -19.671 -20.494 1.00 92.12 169 VAL A C 1
ATOM 1418 O O . VAL A 1 169 ? 8.120 -19.158 -21.268 1.00 92.12 169 VAL A O 1
ATOM 1421 N N . LYS A 1 170 ? 7.080 -20.992 -20.476 1.00 95.19 170 LYS A N 1
ATOM 1422 C CA . LYS A 1 170 ? 7.793 -21.938 -21.348 1.00 95.19 170 LYS A CA 1
ATOM 1423 C C . LYS A 1 170 ? 7.567 -21.628 -22.828 1.00 95.19 170 LYS A C 1
ATOM 1425 O O . LYS A 1 170 ? 8.521 -21.605 -23.605 1.00 95.19 170 LYS A O 1
ATOM 1430 N N . ASN A 1 171 ? 6.326 -21.341 -23.214 1.00 96.94 171 ASN A N 1
ATOM 1431 C CA . ASN A 1 171 ? 5.986 -21.010 -24.597 1.00 96.94 171 ASN A CA 1
ATOM 1432 C C . ASN A 1 171 ? 6.592 -19.672 -25.038 1.00 96.94 171 ASN A C 1
ATOM 1434 O O . ASN A 1 171 ? 7.106 -19.570 -26.153 1.00 96.94 171 ASN A O 1
ATOM 1438 N N . LEU A 1 172 ? 6.581 -18.656 -24.170 1.00 95.94 172 LEU A N 1
ATOM 1439 C CA . LEU A 1 172 ? 7.205 -17.363 -24.452 1.00 95.94 172 LEU A CA 1
ATOM 1440 C C . LEU A 1 172 ? 8.726 -17.496 -24.611 1.00 95.94 172 LEU A C 1
ATOM 1442 O O . LEU A 1 172 ? 9.290 -16.963 -25.567 1.00 95.94 172 LEU A O 1
ATOM 1446 N N . ALA A 1 173 ? 9.380 -18.250 -23.726 1.00 95.44 173 ALA A N 1
ATOM 1447 C CA . ALA A 1 173 ? 10.811 -18.523 -23.819 1.00 95.44 173 ALA A CA 1
ATOM 1448 C C . ALA A 1 173 ? 11.159 -19.264 -25.118 1.00 95.44 173 ALA A C 1
ATOM 1450 O O . ALA A 1 173 ? 12.074 -18.854 -25.832 1.00 95.44 173 ALA A O 1
ATOM 1451 N N . GLN A 1 174 ? 10.390 -20.297 -25.474 1.00 96.44 174 GLN A N 1
ATOM 1452 C CA . GLN A 1 174 ? 10.597 -21.041 -26.717 1.00 96.44 174 GLN A CA 1
ATOM 1453 C C . GLN A 1 174 ? 10.380 -20.165 -27.957 1.00 96.44 174 GLN A C 1
ATOM 1455 O O . GLN A 1 174 ? 11.144 -20.258 -28.917 1.00 96.44 174 GLN A O 1
ATOM 1460 N N . LYS A 1 175 ? 9.373 -19.282 -27.933 1.00 95.69 175 LYS A N 1
ATOM 1461 C CA . LYS A 1 175 ? 9.136 -18.302 -28.999 1.00 95.69 175 LYS A CA 1
ATOM 1462 C C . LYS A 1 175 ? 10.354 -17.398 -29.187 1.00 95.69 175 LYS A C 1
ATOM 1464 O O . LYS A 1 175 ? 10.825 -17.263 -30.309 1.00 95.69 175 LYS A O 1
ATOM 1469 N N . LEU A 1 176 ? 10.876 -16.814 -28.107 1.00 96.25 176 LEU A N 1
ATOM 1470 C CA . LEU A 1 176 ? 12.048 -15.933 -28.163 1.00 96.25 176 LEU A CA 1
ATOM 1471 C C . LEU A 1 176 ? 13.317 -16.678 -28.601 1.00 96.25 176 LEU A C 1
ATOM 1473 O O . LEU A 1 176 ? 14.100 -16.130 -29.372 1.00 96.25 176 LEU A O 1
ATOM 1477 N N . ALA A 1 177 ? 13.504 -17.925 -28.163 1.00 95.88 177 ALA A N 1
ATOM 1478 C CA . ALA A 1 177 ? 14.638 -18.759 -28.565 1.00 95.88 177 ALA A CA 1
ATOM 1479 C C . ALA A 1 177 ? 14.629 -19.103 -30.065 1.00 95.88 177 ALA A C 1
ATOM 1481 O O . ALA A 1 177 ? 15.691 -19.270 -30.658 1.00 95.88 177 ALA A O 1
ATOM 1482 N N . ASN A 1 178 ? 13.442 -19.173 -30.672 1.00 94.62 178 ASN A N 1
ATOM 1483 C CA . ASN A 1 178 ? 13.259 -19.455 -32.097 1.00 94.62 178 ASN A CA 1
ATOM 1484 C C . ASN A 1 178 ? 13.222 -18.188 -32.974 1.00 94.62 178 ASN A C 1
ATOM 1486 O O . ASN A 1 178 ? 13.044 -18.294 -34.184 1.00 94.62 178 ASN A O 1
ATOM 1490 N N . MET A 1 179 ? 13.336 -16.997 -32.385 1.00 95.44 179 MET A N 1
ATOM 1491 C CA . MET A 1 179 ? 13.449 -15.711 -33.086 1.00 95.44 179 MET A CA 1
ATOM 1492 C C . MET A 1 179 ? 14.930 -15.378 -33.374 1.00 95.44 179 MET A C 1
ATOM 1494 O O . MET A 1 179 ? 15.807 -16.100 -32.900 1.00 95.44 179 MET A O 1
ATOM 1498 N N . PRO A 1 180 ? 15.268 -14.304 -34.123 1.00 95.38 180 PRO A N 1
ATOM 1499 C CA . PRO A 1 180 ? 16.666 -13.917 -34.336 1.00 95.38 180 PRO A CA 1
ATOM 1500 C C . PRO A 1 180 ? 17.295 -13.406 -33.030 1.00 95.38 180 PRO A C 1
ATOM 1502 O O . PRO A 1 180 ? 17.296 -12.210 -32.732 1.00 95.38 180 PRO A O 1
ATOM 1505 N N . THR A 1 181 ? 17.809 -14.326 -32.211 1.00 95.81 181 THR A N 1
ATOM 1506 C CA . THR A 1 181 ? 18.238 -14.063 -30.826 1.00 95.81 181 THR A CA 1
ATOM 1507 C C . THR A 1 181 ? 19.364 -13.035 -30.738 1.00 95.81 181 THR A C 1
ATOM 1509 O O . THR A 1 181 ? 19.370 -12.223 -29.811 1.00 95.81 181 THR A O 1
ATOM 1512 N N . ARG A 1 182 ? 20.263 -12.985 -31.732 1.00 94.25 182 ARG A N 1
ATOM 1513 C CA . ARG A 1 182 ? 21.291 -11.936 -31.843 1.00 94.25 182 ARG A CA 1
ATOM 1514 C C . ARG A 1 182 ? 20.676 -10.552 -32.033 1.00 94.25 182 ARG A C 1
ATOM 1516 O O . ARG A 1 182 ? 21.087 -9.616 -31.351 1.00 94.25 182 ARG A O 1
ATOM 1523 N N . ALA A 1 183 ? 19.670 -10.428 -32.900 1.00 94.62 183 ALA A N 1
ATOM 1524 C CA . ALA A 1 183 ? 18.949 -9.173 -33.099 1.00 94.62 183 ALA A CA 1
ATOM 1525 C C . ALA A 1 183 ? 18.212 -8.749 -31.823 1.00 94.62 183 ALA A C 1
ATOM 1527 O O . ALA A 1 183 ? 18.401 -7.627 -31.370 1.00 94.62 183 ALA A O 1
ATOM 1528 N N . ILE A 1 184 ? 17.478 -9.664 -31.176 1.00 95.62 184 ILE A N 1
ATOM 1529 C CA . ILE A 1 184 ? 16.795 -9.394 -29.897 1.00 95.62 184 ILE A CA 1
ATOM 1530 C C . ILE A 1 184 ? 17.787 -8.910 -28.830 1.00 95.62 184 ILE A C 1
ATOM 1532 O O . ILE A 1 184 ? 17.542 -7.905 -28.159 1.00 95.62 184 ILE A O 1
ATOM 1536 N N . GLY A 1 185 ? 18.917 -9.606 -28.677 1.00 95.12 185 GLY A N 1
ATOM 1537 C CA . GLY A 1 185 ? 19.949 -9.253 -27.704 1.00 95.12 185 GLY A CA 1
ATOM 1538 C C . GLY A 1 185 ? 20.556 -7.876 -27.971 1.00 95.12 185 GLY A C 1
ATOM 1539 O O . GLY A 1 185 ? 20.647 -7.055 -27.057 1.00 95.12 185 GLY A O 1
ATOM 1540 N N . MET A 1 186 ? 20.922 -7.590 -29.223 1.00 95.12 186 MET A N 1
ATOM 1541 C CA . MET A 1 186 ? 21.500 -6.299 -29.601 1.00 95.12 186 MET A CA 1
ATOM 1542 C C . MET A 1 186 ? 20.490 -5.151 -29.482 1.00 95.12 186 MET A C 1
ATOM 1544 O O . MET A 1 186 ? 20.853 -4.090 -28.979 1.00 95.12 186 M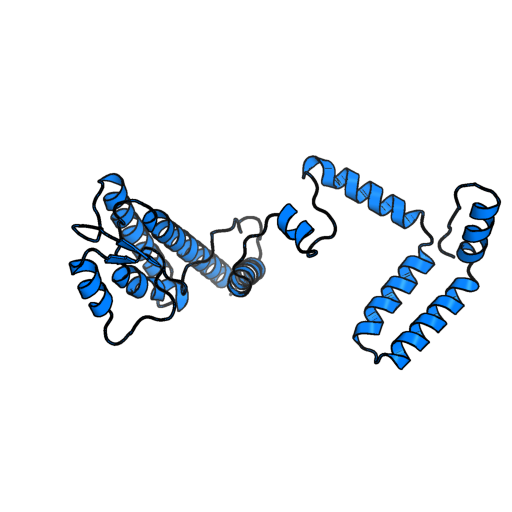ET A O 1
ATOM 1548 N N . THR A 1 187 ? 19.220 -5.364 -29.836 1.00 94.19 187 THR A N 1
ATOM 1549 C CA . THR A 1 187 ? 18.141 -4.388 -29.616 1.00 94.19 187 THR A CA 1
ATOM 1550 C C . THR A 1 187 ? 17.936 -4.101 -28.128 1.00 94.19 187 THR A C 1
ATOM 1552 O O . THR A 1 187 ? 17.831 -2.939 -27.746 1.00 94.19 187 THR A O 1
ATOM 1555 N N . LYS A 1 188 ? 17.949 -5.123 -27.260 1.00 95.31 188 LYS A N 1
ATOM 1556 C CA . LYS A 1 188 ? 17.850 -4.925 -25.803 1.00 95.31 188 LYS A CA 1
ATOM 1557 C C . LYS A 1 188 ? 19.010 -4.084 -25.259 1.00 95.31 188 LYS A C 1
ATOM 1559 O O . LYS A 1 188 ? 18.791 -3.191 -24.444 1.00 95.31 188 LYS A O 1
ATOM 1564 N N . ILE A 1 189 ? 20.237 -4.344 -25.717 1.00 94.88 189 ILE A N 1
ATOM 1565 C CA . ILE A 1 189 ? 21.416 -3.548 -25.337 1.00 94.88 189 ILE A CA 1
ATOM 1566 C C . ILE A 1 189 ? 21.277 -2.103 -25.836 1.00 94.88 189 ILE A C 1
ATOM 1568 O O . ILE A 1 189 ? 21.571 -1.177 -25.081 1.00 94.88 189 ILE A O 1
ATOM 1572 N N . ALA A 1 190 ? 20.805 -1.914 -27.073 1.00 94.25 190 ALA A N 1
ATOM 1573 C CA . ALA A 1 190 ? 20.551 -0.603 -27.665 1.00 94.25 190 ALA A CA 1
ATOM 1574 C C . ALA A 1 190 ? 19.574 0.239 -26.844 1.00 94.25 190 ALA A C 1
ATOM 1576 O O . ALA A 1 190 ? 19.923 1.347 -26.441 1.00 94.25 190 ALA A O 1
ATOM 1577 N N . LEU A 1 191 ? 18.407 -0.325 -26.525 1.00 92.88 191 LEU A N 1
ATOM 1578 C CA . LEU A 1 191 ? 17.373 0.333 -25.724 1.00 92.88 191 LEU A CA 1
ATOM 1579 C C . LEU A 1 191 ? 17.865 0.687 -24.316 1.00 92.88 191 LEU A C 1
ATOM 1581 O O . LEU A 1 191 ? 17.662 1.799 -23.842 1.00 92.88 191 LEU A O 1
ATOM 1585 N N . ASN A 1 192 ? 18.561 -0.234 -23.647 1.00 92.62 192 ASN A N 1
ATOM 1586 C CA . ASN A 1 192 ? 19.059 0.030 -22.297 1.00 92.62 192 ASN A CA 1
ATOM 1587 C C . ASN A 1 192 ? 20.115 1.142 -22.276 1.00 92.62 192 ASN A C 1
ATOM 1589 O O . ASN A 1 192 ? 20.166 1.926 -21.334 1.00 92.62 192 ASN A O 1
ATOM 1593 N N . ARG A 1 193 ? 20.963 1.224 -23.306 1.00 92.75 193 ARG A N 1
ATOM 1594 C CA . ARG A 1 193 ? 21.997 2.261 -23.393 1.00 92.75 193 ARG A CA 1
ATOM 1595 C C . ARG A 1 193 ? 21.438 3.628 -23.773 1.00 92.75 193 ARG A C 1
ATOM 1597 O O . ARG A 1 193 ? 21.974 4.625 -23.296 1.00 92.75 193 ARG A O 1
ATOM 1604 N N . SER A 1 194 ? 20.373 3.694 -24.576 1.00 92.75 194 SER A N 1
ATOM 1605 C CA . SER A 1 194 ? 19.807 4.977 -25.011 1.00 92.75 194 SER A CA 1
ATOM 1606 C C . SER A 1 194 ? 19.274 5.829 -23.858 1.00 92.75 194 SER A C 1
ATOM 1608 O O . SER A 1 194 ? 19.285 7.046 -23.974 1.00 92.75 194 SER A O 1
ATOM 1610 N N . TYR A 1 195 ? 18.889 5.231 -22.721 1.00 87.44 195 TYR A N 1
ATOM 1611 C CA . TYR A 1 195 ? 18.492 5.980 -21.514 1.00 87.44 195 TYR A CA 1
ATOM 1612 C C . TYR A 1 195 ? 19.601 6.874 -20.934 1.00 87.44 195 TYR A C 1
ATOM 1614 O O . TYR A 1 195 ? 19.320 7.740 -20.109 1.00 87.44 195 TYR A O 1
ATOM 1622 N N . HIS A 1 196 ? 20.853 6.663 -21.343 1.00 93.38 196 HIS A N 1
ATOM 1623 C CA . HIS A 1 196 ? 22.022 7.402 -20.864 1.00 93.38 196 HIS A CA 1
ATOM 1624 C C . HIS A 1 196 ? 22.724 8.192 -21.977 1.00 93.38 196 HIS A C 1
ATOM 1626 O O . HIS A 1 196 ? 23.863 8.619 -21.801 1.00 93.38 196 HIS A O 1
ATOM 1632 N N . MET A 1 197 ? 22.078 8.347 -23.133 1.00 95.00 197 MET A N 1
ATOM 1633 C CA . MET A 1 197 ? 22.614 9.046 -24.299 1.00 95.00 197 MET A CA 1
ATOM 1634 C C . MET A 1 197 ? 21.707 10.222 -24.653 1.00 95.00 197 MET A C 1
ATOM 1636 O O . MET A 1 197 ? 20.498 10.172 -24.431 1.00 95.00 197 MET A O 1
ATOM 1640 N N . ASP A 1 198 ? 22.277 11.269 -25.245 1.00 96.62 198 ASP A N 1
ATOM 1641 C CA . ASP A 1 198 ? 21.478 12.273 -25.939 1.00 96.62 198 ASP A CA 1
ATOM 1642 C C . ASP A 1 198 ? 20.848 11.685 -27.220 1.00 96.62 198 ASP A C 1
ATOM 1644 O O . ASP A 1 198 ? 21.178 10.581 -27.674 1.00 96.62 198 ASP A O 1
ATOM 1648 N N . LEU A 1 199 ? 19.913 12.432 -27.807 1.00 93.56 199 LEU A N 1
ATOM 1649 C CA . LEU A 1 199 ? 19.147 11.979 -28.964 1.00 93.56 199 LEU A CA 1
ATOM 1650 C C . LEU A 1 199 ? 20.040 11.644 -30.171 1.00 93.56 199 LEU A C 1
ATOM 1652 O O . LEU A 1 199 ? 19.832 10.609 -30.799 1.00 93.56 199 LEU A O 1
ATOM 1656 N N . GLU A 1 200 ? 21.036 12.470 -30.482 1.00 97.06 200 GLU A N 1
ATOM 1657 C CA . GLU A 1 200 ? 21.900 12.288 -31.654 1.00 97.06 200 GLU A CA 1
ATOM 1658 C C . GLU A 1 200 ? 22.818 11.070 -31.481 1.00 97.06 200 GLU A C 1
ATOM 1660 O O . GLU A 1 200 ? 22.908 10.201 -32.360 1.00 97.06 200 GLU A O 1
ATOM 1665 N N . THR A 1 201 ? 23.417 10.941 -30.296 1.00 96.06 201 THR A N 1
ATOM 1666 C CA . THR A 1 201 ? 24.237 9.784 -29.927 1.00 96.06 201 THR A CA 1
ATOM 1667 C C . THR A 1 201 ? 23.416 8.493 -29.949 1.00 96.06 201 THR A C 1
ATOM 1669 O O . THR A 1 201 ? 23.870 7.479 -30.488 1.00 96.06 201 THR A O 1
ATOM 1672 N N . SER A 1 202 ? 22.188 8.513 -29.418 1.00 95.62 202 SER A N 1
ATOM 1673 C CA . SER A 1 202 ? 21.316 7.331 -29.390 1.00 95.62 202 SER A CA 1
ATOM 1674 C C . SER A 1 202 ? 20.895 6.873 -30.793 1.00 95.62 202 SER A C 1
ATOM 1676 O O . SER A 1 202 ? 20.902 5.671 -31.071 1.00 95.62 202 SER A O 1
ATOM 1678 N N . GLN A 1 203 ? 20.609 7.807 -31.708 1.00 94.12 203 GLN A N 1
ATOM 1679 C CA . GLN A 1 203 ? 20.284 7.494 -33.103 1.00 94.12 203 GLN A CA 1
ATOM 1680 C C . GLN A 1 203 ? 21.479 6.881 -33.834 1.00 94.12 203 GLN A C 1
ATOM 1682 O O . GLN A 1 203 ? 21.342 5.835 -34.472 1.00 94.12 203 GLN A O 1
ATOM 1687 N N . THR A 1 204 ? 22.661 7.480 -33.684 1.00 96.38 204 THR A N 1
ATOM 1688 C CA . THR A 1 204 ? 23.902 6.959 -34.276 1.00 96.38 204 THR A CA 1
ATOM 1689 C C . THR A 1 204 ? 24.220 5.560 -33.741 1.00 96.38 204 THR A C 1
ATOM 1691 O O . THR A 1 204 ? 24.565 4.647 -34.496 1.00 96.38 204 THR A O 1
ATOM 1694 N N . TYR A 1 205 ? 24.045 5.340 -32.434 1.00 95.12 205 TYR A N 1
ATOM 1695 C CA . TYR A 1 205 ? 24.238 4.029 -31.818 1.00 95.12 205 TYR A CA 1
ATOM 1696 C C . TYR A 1 205 ? 23.265 2.977 -32.373 1.00 95.12 205 TYR A C 1
ATOM 1698 O O . TYR A 1 205 ? 23.688 1.870 -32.717 1.00 95.12 205 TYR A O 1
ATOM 1706 N N . ALA A 1 206 ? 21.984 3.328 -32.527 1.00 93.62 206 ALA A N 1
ATOM 1707 C CA . ALA A 1 206 ? 20.975 2.445 -33.107 1.00 93.62 206 ALA A CA 1
ATOM 1708 C C . ALA A 1 206 ? 21.284 2.081 -34.571 1.00 93.62 206 ALA A C 1
ATOM 1710 O O . ALA A 1 206 ? 21.159 0.913 -34.947 1.00 93.62 206 ALA A O 1
ATOM 1711 N N . GLN A 1 207 ? 21.750 3.038 -35.382 1.00 93.94 207 GLN A N 1
ATOM 1712 C CA . GLN A 1 207 ? 22.175 2.790 -36.766 1.00 93.94 207 GLN A CA 1
ATOM 1713 C C . GLN A 1 207 ? 23.357 1.817 -36.838 1.00 93.94 207 GLN A C 1
ATOM 1715 O O . GLN A 1 207 ? 23.328 0.868 -37.622 1.00 93.94 207 GLN A O 1
ATOM 1720 N N . ASN A 1 208 ? 24.362 1.993 -35.977 1.00 93.81 208 ASN A N 1
ATOM 1721 C CA . ASN A 1 208 ? 25.506 1.084 -35.904 1.00 93.81 208 ASN A CA 1
ATOM 1722 C C . ASN A 1 208 ? 25.084 -0.333 -35.492 1.00 93.81 208 ASN A C 1
ATOM 1724 O O . ASN A 1 208 ? 25.553 -1.319 -36.063 1.00 93.81 208 ASN A O 1
ATOM 1728 N N . VAL A 1 209 ? 24.163 -0.451 -34.530 1.00 93.44 209 VAL A N 1
ATOM 1729 C CA . VAL A 1 209 ? 23.573 -1.738 -34.132 1.00 93.44 209 VAL A CA 1
ATOM 1730 C C . VAL A 1 209 ? 22.834 -2.400 -35.293 1.00 93.44 209 VAL A C 1
ATOM 1732 O O . VAL A 1 209 ? 23.058 -3.584 -35.548 1.00 93.44 209 VAL A O 1
ATOM 1735 N N . ALA A 1 210 ? 22.016 -1.653 -36.036 1.00 90.25 210 ALA A N 1
ATOM 1736 C CA . ALA A 1 210 ? 21.325 -2.167 -37.215 1.00 90.25 210 ALA A CA 1
ATOM 1737 C C . ALA A 1 210 ? 22.312 -2.635 -38.299 1.00 90.25 210 ALA A C 1
ATOM 1739 O O . ALA A 1 210 ? 22.176 -3.744 -38.814 1.00 90.25 210 ALA A O 1
ATOM 1740 N N . TYR A 1 211 ? 23.357 -1.849 -38.577 1.00 92.25 211 TYR A N 1
ATOM 1741 C CA . TYR A 1 211 ? 24.393 -2.201 -39.548 1.00 92.25 211 TYR A CA 1
ATOM 1742 C C . TYR A 1 211 ? 25.100 -3.516 -39.195 1.00 92.25 211 TYR A C 1
ATOM 1744 O O . TYR A 1 211 ? 25.301 -4.370 -40.061 1.00 92.25 211 TYR A O 1
ATOM 1752 N N . MET A 1 212 ? 25.421 -3.732 -37.915 1.00 89.00 212 MET A N 1
ATOM 1753 C CA . MET A 1 212 ? 26.001 -4.996 -37.446 1.00 89.00 212 MET A CA 1
ATOM 1754 C C . MET A 1 212 ? 25.068 -6.194 -37.678 1.00 89.00 212 MET A C 1
ATOM 1756 O O . MET A 1 212 ? 25.543 -7.285 -37.990 1.00 89.00 212 MET A O 1
ATOM 1760 N N . LEU A 1 213 ? 23.752 -6.001 -37.552 1.00 91.81 213 LEU A N 1
ATOM 1761 C CA . LEU A 1 213 ? 22.757 -7.055 -37.759 1.00 91.81 213 LEU A CA 1
ATOM 1762 C C . LEU A 1 213 ? 22.516 -7.368 -39.240 1.00 91.81 213 LEU A C 1
ATOM 1764 O O . LEU A 1 213 ? 22.293 -8.530 -39.569 1.00 91.81 213 LEU A O 1
ATOM 1768 N N . PHE A 1 214 ? 22.627 -6.386 -40.142 1.00 88.62 214 PHE A N 1
ATOM 1769 C CA . PHE A 1 214 ? 22.455 -6.594 -41.592 1.00 88.62 214 PHE A CA 1
ATOM 1770 C C . PHE A 1 214 ? 23.451 -7.589 -42.198 1.00 88.62 214 PHE A C 1
ATOM 1772 O O . PHE A 1 214 ? 23.185 -8.206 -43.228 1.00 88.62 214 PHE A O 1
ATOM 1779 N N . HIS A 1 215 ? 24.595 -7.775 -41.546 1.00 86.88 215 HIS A N 1
ATOM 1780 C CA . HIS A 1 215 ? 25.623 -8.713 -41.986 1.00 86.88 215 HIS A CA 1
ATOM 1781 C C . HIS A 1 215 ? 25.429 -10.130 -41.417 1.00 86.88 215 HIS A C 1
ATOM 1783 O O . HIS A 1 215 ? 26.159 -11.040 -41.812 1.00 86.88 215 HIS A O 1
ATOM 1789 N N . GLY A 1 216 ? 24.453 -10.327 -40.522 1.00 87.69 216 GLY A N 1
ATOM 1790 C CA . GLY A 1 216 ? 24.119 -11.619 -39.921 1.00 87.69 216 GLY A CA 1
ATOM 1791 C C . GLY A 1 216 ? 23.425 -12.584 -40.887 1.00 87.69 216 GLY A C 1
ATOM 1792 O O . GLY A 1 216 ? 22.820 -12.186 -41.887 1.00 87.69 216 GLY A O 1
ATOM 1793 N N . GLU A 1 217 ? 23.498 -13.876 -40.576 1.00 93.19 217 GLU A N 1
ATOM 1794 C CA . GLU A 1 217 ? 22.793 -14.935 -41.307 1.00 93.19 217 GLU A CA 1
ATOM 1795 C C . GLU A 1 217 ? 21.275 -14.774 -41.158 1.00 93.19 217 GLU A C 1
ATOM 1797 O O . GLU A 1 217 ? 20.537 -14.888 -42.140 1.00 93.19 217 GLU A O 1
ATOM 1802 N N . ASP A 1 218 ? 20.820 -14.420 -39.954 1.00 94.94 218 ASP A N 1
ATOM 1803 C CA . ASP A 1 218 ? 19.399 -14.258 -39.640 1.00 94.94 218 ASP A CA 1
ATOM 1804 C C . ASP A 1 218 ? 18.752 -13.102 -40.428 1.00 94.94 218 ASP A C 1
ATOM 1806 O O . ASP A 1 218 ? 17.578 -13.182 -40.802 1.00 94.94 218 ASP A O 1
ATOM 1810 N N . TYR A 1 219 ? 19.516 -12.048 -40.748 1.00 92.69 219 TYR A N 1
ATOM 1811 C CA . TYR A 1 219 ? 19.030 -10.945 -41.584 1.00 92.69 219 TYR A CA 1
ATOM 1812 C C . TYR A 1 219 ? 18.778 -11.380 -43.027 1.00 92.69 219 TYR A C 1
ATOM 1814 O O . TYR A 1 219 ? 17.824 -10.917 -43.640 1.00 92.69 219 TYR A O 1
ATOM 1822 N N . LYS A 1 220 ? 19.599 -12.284 -43.574 1.00 93.25 220 LYS A N 1
ATOM 1823 C CA . LYS A 1 220 ? 19.398 -12.821 -44.930 1.00 93.25 220 LYS A CA 1
ATOM 1824 C C . LYS A 1 220 ? 18.236 -13.811 -44.970 1.00 93.25 220 LYS A C 1
ATOM 1826 O O . LYS A 1 220 ? 17.490 -13.854 -45.946 1.00 93.25 220 LYS A O 1
ATOM 1831 N N . GLU A 1 221 ? 18.086 -14.598 -43.911 1.00 94.88 221 GLU A N 1
ATOM 1832 C CA . GLU A 1 221 ? 17.053 -15.622 -43.796 1.00 94.88 221 GLU A CA 1
ATOM 1833 C C . GLU A 1 221 ? 15.638 -15.035 -43.721 1.00 94.88 221 GLU A C 1
ATOM 1835 O O . GLU A 1 221 ? 14.741 -15.546 -44.387 1.00 94.88 221 GLU A O 1
ATOM 1840 N N . GLY A 1 222 ? 15.425 -13.949 -42.970 1.00 92.56 222 GLY A N 1
ATOM 1841 C CA . GLY A 1 222 ? 14.096 -13.348 -42.798 1.00 92.56 222 GLY A CA 1
ATOM 1842 C C . GLY A 1 222 ? 13.400 -12.977 -44.123 1.00 92.56 222 GLY A C 1
ATOM 1843 O O . GLY A 1 222 ? 12.335 -13.526 -44.422 1.00 92.56 222 GLY A O 1
ATOM 1844 N N . PRO A 1 223 ? 13.987 -12.093 -44.954 1.00 93.50 223 PRO A N 1
ATOM 1845 C CA . PRO A 1 223 ? 13.443 -11.727 -46.260 1.00 93.50 223 PRO A CA 1
ATOM 1846 C C . PRO A 1 223 ? 13.327 -12.919 -47.211 1.00 93.50 223 PRO A C 1
ATOM 1848 O O . PRO A 1 223 ? 12.342 -13.029 -47.939 1.00 93.50 223 PRO A O 1
ATOM 1851 N N . LYS A 1 224 ? 14.300 -13.838 -47.190 1.00 95.31 224 LYS A N 1
ATOM 1852 C CA . LYS A 1 224 ? 14.273 -15.044 -48.023 1.00 95.31 224 LYS A CA 1
ATOM 1853 C C . LYS A 1 224 ? 13.078 -15.936 -47.677 1.00 95.31 224 LYS A C 1
ATOM 1855 O O . LYS A 1 224 ? 12.301 -16.276 -48.563 1.00 95.31 224 LYS A O 1
ATOM 1860 N N . ALA A 1 225 ? 12.896 -16.268 -46.401 1.00 96.06 225 ALA A N 1
ATOM 1861 C CA . ALA A 1 225 ? 11.778 -17.080 -45.927 1.00 96.06 225 ALA A CA 1
ATOM 1862 C C . ALA A 1 225 ? 10.422 -16.423 -46.224 1.00 96.06 225 ALA A C 1
ATOM 1864 O O . ALA A 1 225 ? 9.476 -17.112 -46.609 1.00 96.06 225 ALA A O 1
ATOM 1865 N N . PHE A 1 226 ? 10.346 -15.091 -46.112 1.00 94.75 226 PHE A N 1
ATOM 1866 C CA . PHE A 1 226 ? 9.163 -14.313 -46.476 1.00 94.75 226 PHE A CA 1
ATOM 1867 C C . PHE A 1 226 ? 8.816 -14.445 -47.967 1.00 94.75 226 PHE A C 1
ATOM 1869 O O . PHE A 1 226 ? 7.678 -14.776 -48.300 1.00 94.75 226 PHE A O 1
ATOM 1876 N N . LEU A 1 227 ? 9.792 -14.251 -48.863 1.00 96.69 227 LEU A N 1
ATOM 1877 C CA . LEU A 1 227 ? 9.604 -14.413 -50.312 1.00 96.69 227 LEU A CA 1
ATOM 1878 C C . LEU A 1 227 ? 9.232 -15.856 -50.689 1.00 96.69 227 LEU A C 1
ATOM 1880 O O . LEU A 1 227 ? 8.399 -16.075 -51.566 1.00 96.69 227 LEU A O 1
ATOM 1884 N N . GLU A 1 228 ? 9.807 -16.833 -49.990 1.00 96.88 228 GLU A N 1
ATOM 1885 C CA . GLU A 1 228 ? 9.552 -18.268 -50.167 1.00 96.88 228 GLU A CA 1
ATOM 1886 C C . GLU A 1 228 ? 8.262 -18.754 -49.470 1.00 96.88 228 GLU A C 1
ATOM 1888 O O . GLU A 1 228 ? 7.913 -19.928 -49.589 1.00 96.88 228 GLU A O 1
ATOM 1893 N N . LYS A 1 229 ? 7.537 -17.876 -48.756 1.00 94.94 229 LYS A N 1
ATOM 1894 C CA . LYS A 1 229 ? 6.307 -18.184 -47.996 1.00 94.94 229 LYS A CA 1
ATOM 1895 C C . LYS A 1 229 ? 6.455 -19.358 -47.015 1.00 94.94 229 LYS A C 1
ATOM 1897 O O . LYS A 1 229 ? 5.530 -20.152 -46.839 1.00 94.94 229 LYS A O 1
ATOM 1902 N N . ARG A 1 230 ? 7.606 -19.457 -46.351 1.00 97.50 230 ARG A N 1
ATOM 1903 C CA . ARG A 1 230 ? 7.892 -20.476 -45.327 1.00 97.50 230 ARG A CA 1
ATOM 1904 C C . ARG A 1 230 ? 8.258 -19.842 -43.989 1.00 97.50 230 ARG A C 1
ATOM 1906 O O . ARG A 1 230 ? 8.582 -18.659 -43.913 1.00 97.50 230 ARG A O 1
ATOM 1913 N N . ALA A 1 231 ? 8.248 -20.646 -42.929 1.00 93.50 231 ALA A N 1
ATOM 1914 C CA . ALA A 1 231 ? 8.772 -20.211 -41.641 1.00 93.50 231 ALA A CA 1
ATOM 1915 C C . ALA A 1 231 ? 10.300 -19.981 -41.731 1.00 93.50 231 ALA A C 1
ATOM 1917 O O . ALA A 1 231 ? 11.000 -20.804 -42.338 1.00 93.50 231 ALA A O 1
ATOM 1918 N N . PRO A 1 232 ? 10.824 -18.884 -41.155 1.00 94.88 232 PRO A N 1
ATOM 1919 C CA . PRO A 1 232 ? 12.260 -18.653 -41.077 1.00 94.88 232 PRO A CA 1
ATOM 1920 C C . PRO A 1 232 ? 12.919 -19.576 -40.046 1.00 94.88 232 PRO A C 1
ATOM 1922 O O . PRO A 1 232 ? 12.315 -19.915 -39.026 1.00 94.88 232 PRO A O 1
ATOM 1925 N N . VAL A 1 233 ? 14.176 -19.945 -40.292 1.00 95.81 233 VAL A N 1
ATOM 1926 C CA . VAL A 1 233 ? 15.009 -20.716 -39.358 1.00 95.81 233 VAL A CA 1
ATOM 1927 C C . VAL A 1 233 ? 16.152 -19.840 -38.861 1.00 95.81 233 VAL A C 1
ATOM 1929 O O . VAL A 1 233 ? 17.207 -19.755 -39.487 1.00 95.81 233 VAL A O 1
ATOM 1932 N N . PHE A 1 234 ? 15.939 -19.201 -37.714 1.00 96.56 234 PHE A N 1
ATOM 1933 C CA . PHE A 1 234 ? 16.942 -18.344 -37.093 1.00 96.56 234 PHE A CA 1
ATOM 1934 C C . PHE A 1 234 ? 17.943 -19.149 -36.259 1.00 96.56 234 PHE A C 1
ATOM 1936 O O . PHE A 1 234 ? 17.577 -20.095 -35.560 1.00 96.56 234 PHE A O 1
ATOM 1943 N N . LYS A 1 235 ? 19.219 -18.768 -36.331 1.00 93.31 235 LYS A N 1
ATOM 1944 C CA . LYS A 1 235 ? 20.339 -19.426 -35.636 1.00 93.31 235 LYS A CA 1
ATOM 1945 C C . LYS A 1 235 ? 21.019 -18.524 -34.608 1.00 93.31 235 LYS A C 1
ATOM 1947 O O . LYS A 1 235 ? 21.959 -18.970 -33.950 1.00 93.31 235 LYS A O 1
ATOM 1952 N N . GLY A 1 236 ? 20.579 -17.272 -34.483 1.00 90.56 236 GLY A N 1
ATOM 1953 C CA . GLY A 1 236 ? 21.196 -16.289 -33.599 1.00 90.56 236 GLY A CA 1
ATOM 1954 C C . GLY A 1 236 ? 22.546 -15.798 -34.112 1.00 90.56 236 GLY A C 1
ATOM 1955 O O . GLY A 1 236 ? 23.441 -15.546 -33.305 1.00 90.56 236 GLY A O 1
ATOM 1956 N N . LYS A 1 237 ? 22.722 -15.709 -35.435 1.00 87.31 237 LYS A N 1
ATOM 1957 C CA . LYS A 1 237 ? 24.000 -15.362 -36.073 1.00 87.31 237 LYS A CA 1
ATOM 1958 C C . LYS A 1 237 ? 23.865 -14.217 -37.057 1.00 87.31 237 LYS A C 1
ATOM 1960 O O . LYS A 1 237 ? 22.917 -14.221 -37.868 1.00 87.31 237 LYS A O 1
#

Organism: NCBI:txid412755

Radius of gyration: 28.49 Å; chains: 1; bounding box: 53×46×75 Å

pLDDT: mean 90.41, std 8.24, range [51.12, 98.62]

InterPro domains:
  IPR001753 Enoyl-CoA hydratase/isomerase-like domain [PF00378] (139-236)
  IPR010327 FldB/FldC dehydratase alpha/beta subunit [PF06050] (1-138)
  IPR029045 ClpP/crotonase-like domain superfamily [SSF52096] (132-236)

Sequence (237 aa):
DWDRLDEITDDMIEMARVWHQVNELRKARPGPMHSRDFWTCMNALHYLLGDLKVAIDLYRKVYDEVKYRVDNNIGAVSEEKYRMVFGNLPPWHSLHFFDLLAERGWNFVIETYYHPPKPMDYSKFKNPLERLARFSYQLFTGDLIDARQAEQIGMVEKAIPAADFDVYVKNLAQKLANMPTRAIGMTKIALNRSYHMDLETSQTYAQNVAYMLFHGEDYKEGPKAFLEKRAPVFKGK

Foldseek 3Di:
DQVVLLVVLVLLLLLLALLLLLLVLCPAPVRLDAVLVVVVLLCCNPVVPDDSVVNSVVSVVSNVNSVVCRVVVHHPAPAQPEEDEAEDDDPVVCPVVRVVVSVVNYGYSHYPDSRRQHRDPPVPPPGSVVSVVVSVVCVVVVDDDDQVRCCVVVVDVDDDPPVCVVVVVVVVVVVCVQALVLLVVLVVVLVVCVVVDDPVVSVVSVVVSVVVCCPDPNVVQPVVCVVVVHDGGHDND